Protein AF-A0A731GAI1-F1 (afdb_monomer)

Organism: Salmonella typhimurium (NCBI:txid90371)

Solvent-accessible surface area (backbone atoms only — not comparable to full-atom values): 11899 Å² total; per-residue (Å²): 74,94,90,40,82,81,42,85,79,80,73,92,56,89,84,70,82,87,80,54,82,60,38,76,43,68,44,73,36,66,86,71,49,79,41,79,23,33,33,32,34,73,48,78,44,56,59,38,67,60,31,33,53,69,58,43,51,30,63,101,81,49,80,29,70,60,62,75,52,81,67,77,72,53,59,54,56,55,60,53,51,53,51,48,63,73,40,63,89,50,73,46,30,36,38,38,40,42,38,34,17,48,18,41,29,74,46,70,48,77,46,58,23,79,87,68,53,73,47,74,48,60,29,89,36,78,56,33,40,48,54,81,69,49,36,74,52,30,75,66,56,75,63,72,40,89,36,27,68,44,47,74,49,76,60,92,94,43,80,44,83,41,72,24,42,18,40,33,58,37,27,84,35,45,82,80,57,66,68,58,52,48,51,52,52,48,52,33,28,51,50,33,50,61,75,44,41,86,48,41,45,62,67,67,65,76,109

Structure (mmCIF, N/CA/C/O backbone):
data_AF-A0A731GAI1-F1
#
_entry.id   AF-A0A731GAI1-F1
#
loop_
_atom_site.group_PDB
_atom_site.id
_atom_site.type_symbol
_atom_site.label_atom_id
_atom_site.label_alt_id
_atom_site.label_comp_id
_atom_site.label_asym_id
_atom_site.label_entity_id
_atom_site.label_seq_id
_atom_site.pdbx_PDB_ins_code
_atom_site.Cartn_x
_atom_site.Cartn_y
_atom_site.Cartn_z
_atom_site.occupancy
_atom_site.B_iso_or_equiv
_atom_site.auth_seq_id
_atom_site.auth_comp_id
_atom_site.auth_asym_id
_atom_site.auth_atom_id
_atom_site.pdbx_PDB_model_num
ATOM 1 N N . LYS A 1 1 ? -5.393 -9.601 22.275 1.00 88.56 1 LYS A N 1
ATOM 2 C CA . LYS A 1 1 ? -5.900 -9.663 23.666 1.00 88.56 1 LYS A CA 1
ATOM 3 C C . LYS A 1 1 ? -7.135 -8.801 23.939 1.00 88.56 1 LYS A C 1
ATOM 5 O O . LYS A 1 1 ? -8.081 -9.373 24.444 1.00 88.56 1 LYS A O 1
ATOM 10 N N . LYS A 1 2 ? -7.186 -7.486 23.628 1.00 95.62 2 LYS A N 1
ATOM 11 C CA . LYS A 1 2 ? 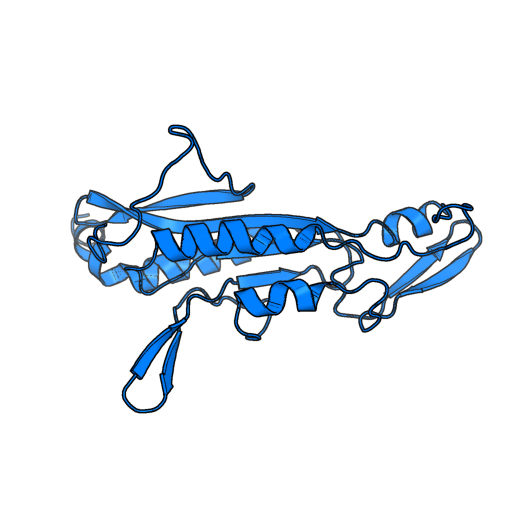-8.419 -6.679 23.854 1.00 95.62 2 LYS A CA 1
ATOM 12 C C . LYS A 1 2 ? -9.648 -7.220 23.081 1.00 95.62 2 LYS A C 1
ATOM 14 O O . LYS A 1 2 ? -10.755 -7.120 23.584 1.00 95.62 2 LYS A O 1
ATOM 19 N N . ILE A 1 3 ? -9.434 -7.795 21.891 1.00 97.00 3 ILE A N 1
ATOM 20 C CA . ILE A 1 3 ? -10.493 -8.387 21.047 1.00 97.00 3 ILE A CA 1
ATOM 21 C C . ILE A 1 3 ? -10.990 -9.730 21.592 1.00 97.00 3 ILE A C 1
ATOM 23 O O . ILE A 1 3 ? -12.187 -9.947 21.714 1.00 97.00 3 ILE A O 1
ATOM 27 N N . ASP A 1 4 ? -10.056 -10.628 21.895 1.00 97.81 4 ASP A N 1
ATOM 28 C CA . ASP A 1 4 ? -10.311 -11.991 22.356 1.00 97.81 4 ASP A CA 1
ATOM 29 C C . ASP A 1 4 ? -9.078 -12.470 23.159 1.00 97.81 4 ASP A C 1
ATOM 31 O O . ASP A 1 4 ? -7.940 -12.123 22.778 1.00 97.81 4 ASP A O 1
ATOM 35 N N . PRO A 1 5 ? -9.268 -13.187 24.289 1.00 97.44 5 PRO A N 1
ATOM 36 C CA . PRO A 1 5 ? -8.178 -13.645 25.152 1.00 97.44 5 PRO A CA 1
ATOM 37 C C . PRO A 1 5 ? -7.230 -14.655 24.490 1.00 97.44 5 PRO A C 1
ATOM 39 O O . PRO A 1 5 ? -6.047 -14.663 24.840 1.00 97.44 5 PRO A O 1
ATOM 42 N N . ASP A 1 6 ? -7.698 -15.437 23.517 1.00 97.94 6 ASP A N 1
ATOM 43 C CA . ASP A 1 6 ? -6.905 -16.471 22.844 1.00 97.94 6 ASP A CA 1
ATOM 44 C C . ASP A 1 6 ? -6.003 -15.881 21.739 1.00 97.94 6 ASP A C 1
ATOM 46 O O . ASP A 1 6 ? -5.047 -16.516 21.282 1.00 97.94 6 ASP A O 1
ATOM 50 N N . LEU A 1 7 ? -6.245 -14.628 21.326 1.00 97.50 7 LEU A N 1
ATOM 51 C CA . LEU A 1 7 ? -5.488 -13.948 20.271 1.00 97.50 7 LEU A CA 1
ATOM 52 C C . LEU A 1 7 ? -4.251 -13.193 20.788 1.00 97.50 7 LEU A C 1
ATOM 54 O O . LEU A 1 7 ? -4.304 -12.406 21.744 1.00 97.50 7 LEU A O 1
ATOM 58 N N . GLY A 1 8 ? -3.138 -13.329 20.054 1.00 96.44 8 GLY A N 1
ATOM 59 C CA . GLY A 1 8 ? -1.856 -12.684 20.374 1.00 96.44 8 GLY A CA 1
ATOM 60 C C . GLY A 1 8 ? -1.108 -13.365 21.526 1.00 96.44 8 GLY A C 1
ATOM 61 O O . GLY A 1 8 ? -0.479 -12.691 22.343 1.00 96.44 8 GLY A O 1
ATOM 62 N N . GLY A 1 9 ? -1.229 -14.692 21.636 1.00 97.19 9 GLY A N 1
ATOM 63 C CA . GLY A 1 9 ? -0.593 -15.497 22.685 1.00 97.19 9 GLY A CA 1
ATOM 64 C C . GLY A 1 9 ? 0.879 -15.854 22.436 1.00 97.19 9 GLY A C 1
ATOM 65 O O . GLY A 1 9 ? 1.559 -16.282 23.364 1.00 97.19 9 GLY A O 1
ATOM 66 N N . THR A 1 10 ? 1.391 -15.677 21.216 1.00 97.81 10 THR A N 1
ATOM 67 C CA . THR A 1 10 ? 2.739 -16.120 20.822 1.00 97.81 10 THR A CA 1
ATOM 68 C C . THR A 1 10 ? 3.704 -14.957 20.616 1.00 97.81 10 THR A C 1
ATOM 70 O O . THR A 1 10 ? 3.417 -14.050 19.838 1.00 97.81 10 THR A O 1
ATOM 73 N N . LEU A 1 11 ? 4.883 -15.031 21.240 1.00 97.94 11 LEU A N 1
ATOM 74 C CA . LEU A 1 11 ? 6.006 -14.118 21.021 1.00 97.94 11 LEU A CA 1
ATOM 75 C C . LEU A 1 11 ? 7.325 -14.858 21.299 1.00 97.94 11 LEU A C 1
ATOM 77 O O . LEU A 1 11 ? 7.714 -15.028 22.450 1.00 97.94 11 LEU A O 1
ATOM 81 N N . PHE A 1 12 ? 8.000 -15.332 20.250 1.00 98.19 12 PHE A N 1
ATOM 82 C CA . PHE A 1 12 ? 9.236 -16.120 20.388 1.00 98.19 12 PHE A CA 1
ATOM 83 C C . PHE A 1 12 ? 10.485 -15.249 20.564 1.00 98.19 12 PHE A C 1
ATOM 85 O O . PHE A 1 12 ? 11.416 -15.626 21.269 1.00 98.19 12 PHE A O 1
ATOM 92 N N . VAL A 1 13 ? 10.500 -14.076 19.926 1.00 97.88 13 VAL A N 1
ATOM 93 C CA . VAL A 1 13 ? 11.570 -13.081 20.043 1.00 97.88 13 VAL A CA 1
ATOM 94 C C . VAL A 1 13 ? 10.986 -11.866 20.748 1.00 97.88 13 VAL A C 1
ATOM 96 O O . VAL A 1 13 ? 10.174 -11.152 20.174 1.00 97.88 13 VAL A O 1
ATOM 99 N N . SER A 1 14 ? 11.398 -11.623 21.990 1.00 96.31 14 SER A N 1
ATOM 100 C CA . SER A 1 14 ? 10.787 -10.608 22.862 1.00 96.31 14 SER A CA 1
ATOM 101 C C . SER A 1 14 ? 10.847 -9.180 22.314 1.00 96.31 14 SER A C 1
ATOM 103 O O . SER A 1 14 ? 9.970 -8.380 22.615 1.00 96.31 14 SER A O 1
ATOM 105 N N . ASN A 1 15 ? 11.854 -8.865 21.495 1.00 96.81 15 ASN A N 1
ATOM 106 C CA . ASN A 1 15 ? 12.052 -7.541 20.901 1.00 96.81 15 ASN A CA 1
ATOM 107 C C . ASN A 1 15 ? 11.710 -7.495 19.396 1.00 96.81 15 ASN A C 1
ATOM 109 O O . ASN A 1 15 ? 12.248 -6.670 18.652 1.00 96.81 15 ASN A O 1
ATOM 113 N N . SER A 1 16 ? 10.883 -8.425 18.903 1.00 97.19 16 SER A N 1
ATOM 114 C CA . SER A 1 16 ? 10.433 -8.399 17.508 1.00 97.19 16 SER A CA 1
ATOM 115 C C . SER A 1 16 ? 9.564 -7.173 17.231 1.00 97.19 16 SER A C 1
ATOM 117 O O . SER A 1 16 ? 8.747 -6.788 18.062 1.00 97.19 16 SER A O 1
ATOM 119 N N . SER A 1 17 ? 9.708 -6.585 16.045 1.00 97.25 17 SER A N 1
ATOM 120 C CA . SER A 1 17 ? 8.926 -5.425 15.607 1.00 97.25 17 SER A CA 1
ATOM 121 C C . SER A 1 17 ? 8.713 -5.440 14.094 1.00 97.25 17 SER A C 1
ATOM 123 O O . SER A 1 17 ? 9.443 -6.104 13.351 1.00 97.25 17 SER A O 1
ATOM 125 N N . ILE A 1 18 ? 7.725 -4.673 13.635 1.00 97.25 18 ILE A N 1
ATOM 126 C CA . ILE A 1 18 ? 7.584 -4.280 12.232 1.00 97.25 18 ILE A CA 1
ATOM 127 C C . ILE A 1 18 ? 8.044 -2.834 12.056 1.00 97.25 18 ILE A C 1
ATOM 129 O O . ILE A 1 18 ? 7.978 -2.036 12.988 1.00 97.25 18 ILE A O 1
ATOM 133 N N . LYS A 1 19 ? 8.536 -2.505 10.862 1.00 96.25 19 LYS A N 1
ATOM 134 C CA . LYS A 1 19 ? 9.012 -1.162 10.515 1.00 96.25 19 LYS A CA 1
ATOM 135 C C . LYS A 1 19 ? 8.541 -0.820 9.098 1.00 96.25 19 LYS A C 1
ATOM 137 O O . LYS A 1 19 ? 9.283 -1.105 8.156 1.00 96.25 19 LYS A O 1
ATOM 142 N N . PRO A 1 20 ? 7.303 -0.317 8.927 1.00 96.31 20 PRO A N 1
ATOM 143 C CA . PRO A 1 20 ? 6.867 0.260 7.657 1.00 96.31 20 PRO A CA 1
ATOM 144 C C . PRO A 1 20 ? 7.805 1.413 7.288 1.00 96.31 20 PRO A C 1
ATOM 146 O O . PRO A 1 20 ? 8.098 2.252 8.138 1.00 96.31 20 PRO A O 1
ATOM 149 N N . ASP A 1 21 ? 8.317 1.449 6.059 1.00 95.62 21 ASP A N 1
ATOM 150 C CA . ASP A 1 21 ? 9.308 2.455 5.653 1.00 95.62 21 ASP A CA 1
ATOM 151 C C . ASP A 1 21 ? 8.736 3.878 5.580 1.00 95.62 21 ASP A C 1
ATOM 153 O O . ASP A 1 21 ? 9.468 4.827 5.850 1.00 95.62 21 ASP A O 1
ATOM 157 N N . GLY A 1 22 ? 7.435 4.030 5.319 1.00 96.31 22 GLY A N 1
ATOM 158 C CA . GLY A 1 22 ? 6.729 5.310 5.426 1.00 96.31 22 GLY A CA 1
ATOM 159 C C . GLY A 1 22 ? 6.259 5.650 6.846 1.00 96.31 22 GLY A C 1
ATOM 160 O O . GLY A 1 22 ? 5.682 6.713 7.062 1.00 96.31 22 GLY A O 1
ATOM 161 N N . GLY A 1 23 ? 6.515 4.776 7.825 1.00 97.88 23 GLY A N 1
ATOM 162 C CA . GLY A 1 23 ? 6.147 4.984 9.222 1.00 97.88 23 GLY A CA 1
ATOM 163 C C . GLY A 1 23 ? 4.650 4.836 9.514 1.00 97.88 23 GLY A C 1
ATOM 164 O O . GLY A 1 23 ? 3.881 4.277 8.729 1.00 97.88 23 GLY A O 1
ATOM 165 N N . ILE A 1 24 ? 4.267 5.301 10.704 1.00 98.75 24 ILE A N 1
ATOM 166 C CA . ILE A 1 24 ? 2.905 5.255 11.244 1.00 98.75 24 ILE A CA 1
ATOM 167 C C . ILE A 1 24 ? 2.582 6.647 11.792 1.00 98.75 24 ILE A C 1
ATOM 169 O O . ILE A 1 24 ? 3.413 7.246 12.477 1.00 98.75 24 ILE A O 1
ATOM 173 N N . VAL A 1 25 ? 1.388 7.153 11.490 1.00 98.75 25 VAL A N 1
ATOM 174 C CA . VAL A 1 25 ? 0.848 8.396 12.051 1.00 98.75 25 VAL A CA 1
ATOM 175 C C . VAL A 1 25 ? -0.372 8.057 12.891 1.00 98.75 25 VAL A C 1
ATOM 177 O O . VAL A 1 25 ? -1.232 7.278 12.470 1.00 98.75 25 VAL A O 1
ATOM 180 N N . GLU A 1 26 ? -0.460 8.667 14.067 1.00 98.81 26 GLU A N 1
ATOM 181 C CA . GLU A 1 26 ? -1.524 8.440 15.039 1.00 98.81 26 GLU A CA 1
ATOM 182 C C . GLU A 1 26 ? -2.116 9.772 15.511 1.00 98.81 26 GLU A C 1
ATOM 184 O O . GLU A 1 26 ? -1.454 10.812 15.494 1.00 98.81 26 GLU A O 1
ATOM 189 N N . VAL A 1 27 ? -3.368 9.729 15.956 1.00 98.62 27 VAL A N 1
ATOM 190 C CA . VAL A 1 27 ? -4.053 10.821 16.655 1.00 98.62 27 VAL A CA 1
ATOM 191 C C . VAL A 1 27 ? -4.440 10.341 18.048 1.00 98.62 27 VAL A C 1
ATOM 193 O O . VAL A 1 27 ? -4.791 9.175 18.217 1.00 98.62 27 VAL A O 1
ATOM 196 N N . LYS A 1 28 ? -4.376 11.218 19.052 1.00 98.50 28 LYS A N 1
ATOM 197 C CA . LYS A 1 28 ? -4.888 10.893 20.385 1.00 98.50 28 LYS A CA 1
ATOM 198 C C . LYS A 1 28 ? -6.389 11.171 20.435 1.00 98.50 28 LYS A C 1
ATOM 200 O O . LYS A 1 28 ? -6.811 12.275 20.090 1.00 98.50 28 LYS A O 1
ATOM 205 N N . ASP A 1 29 ? -7.177 10.186 20.839 1.00 98.25 29 ASP A N 1
ATOM 206 C CA . ASP A 1 29 ? -8.623 10.340 20.977 1.00 98.25 29 ASP A CA 1
ATOM 207 C C . ASP A 1 29 ? -9.028 11.000 22.305 1.00 98.25 29 ASP A C 1
ATOM 209 O O . ASP A 1 29 ? -8.187 11.290 23.166 1.00 98.25 29 ASP A O 1
ATOM 213 N N . ASP A 1 30 ? -10.325 11.272 22.454 1.00 97.88 30 ASP A N 1
ATOM 214 C CA . ASP A 1 30 ? -10.913 11.912 23.636 1.00 97.88 30 ASP A CA 1
ATOM 215 C C . ASP A 1 30 ? -10.713 11.073 24.914 1.00 97.88 30 ASP A C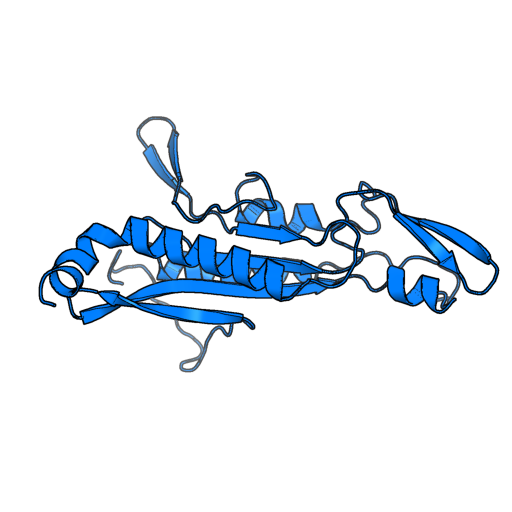 1
ATOM 217 O O . ASP A 1 30 ? -10.743 11.601 26.027 1.00 97.88 30 ASP A O 1
ATOM 221 N N . TYR A 1 31 ? -10.445 9.772 24.761 1.00 97.19 31 TYR A N 1
ATOM 222 C CA . TYR A 1 31 ? -10.174 8.826 25.843 1.00 97.19 31 TYR A CA 1
ATOM 223 C C . TYR A 1 31 ? -8.681 8.708 26.176 1.00 97.19 31 TYR A C 1
ATOM 225 O O . TYR A 1 31 ? -8.307 8.016 27.123 1.00 97.19 31 TYR A O 1
ATOM 233 N N . GLY A 1 32 ? -7.817 9.415 25.443 1.00 97.25 32 GLY A N 1
ATOM 234 C CA . GLY A 1 32 ? -6.374 9.400 25.640 1.00 97.25 32 GLY A CA 1
ATOM 235 C C . GLY A 1 32 ? -5.651 8.235 24.964 1.00 97.25 32 GLY A C 1
ATOM 236 O O . GLY A 1 32 ? -4.445 8.095 25.178 1.00 97.25 32 GLY A O 1
ATOM 237 N N . GLU A 1 33 ? -6.337 7.435 24.147 1.00 97.94 33 GLU A N 1
ATOM 238 C CA . GLU A 1 33 ? -5.739 6.333 23.394 1.00 97.94 33 GLU A CA 1
ATOM 239 C C . GLU A 1 33 ? -5.192 6.845 22.050 1.00 97.94 33 GLU A C 1
ATOM 241 O O . GLU A 1 33 ? -5.754 7.739 21.414 1.00 97.94 33 GLU A O 1
ATOM 246 N N . TRP A 1 34 ? -4.070 6.278 21.602 1.00 98.62 34 TRP A N 1
ATOM 247 C CA . TRP A 1 34 ? -3.501 6.581 20.288 1.00 98.62 34 TRP A CA 1
ATOM 248 C C . TRP A 1 34 ? -4.173 5.724 19.217 1.00 98.62 34 TRP A C 1
ATOM 250 O O . TRP A 1 34 ? -4.233 4.499 19.330 1.00 98.62 34 TRP A O 1
ATOM 260 N N . ARG A 1 35 ? -4.691 6.377 18.177 1.00 98.69 35 ARG A N 1
ATOM 261 C CA . ARG A 1 35 ? -5.458 5.767 17.088 1.00 98.69 35 ARG A CA 1
ATOM 262 C C . ARG A 1 35 ? -4.727 5.991 15.776 1.00 98.69 35 ARG A C 1
ATOM 264 O O . ARG A 1 35 ? -4.428 7.128 15.414 1.00 98.69 35 ARG A O 1
ATOM 271 N N . VAL A 1 36 ? -4.446 4.916 15.048 1.00 98.81 36 VAL A N 1
ATOM 272 C CA . VAL A 1 36 ? -3.723 4.987 13.771 1.00 98.81 36 VAL A CA 1
ATOM 273 C C . VAL A 1 36 ? -4.569 5.711 12.729 1.00 98.81 36 VAL A C 1
ATOM 275 O O . VAL A 1 36 ? -5.715 5.338 12.479 1.00 98.81 36 VAL A O 1
ATOM 278 N N . VAL A 1 37 ? -3.986 6.722 12.086 1.00 98.88 37 VAL A N 1
ATOM 279 C CA . VAL A 1 37 ? -4.615 7.463 10.982 1.00 98.88 37 VAL A CA 1
ATOM 280 C C . VAL A 1 37 ? -3.945 7.214 9.637 1.00 98.88 37 VAL A C 1
ATOM 282 O O . VAL A 1 37 ? -4.595 7.422 8.617 1.00 98.88 37 VAL A O 1
ATOM 285 N N . LEU A 1 38 ? -2.699 6.731 9.621 1.00 98.94 38 LEU A N 1
ATOM 286 C 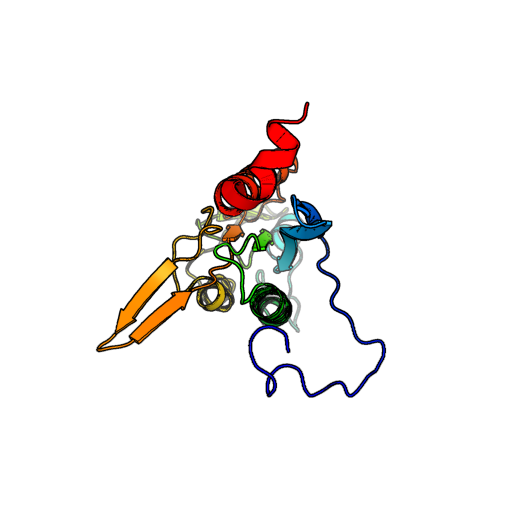CA . LEU A 1 38 ? -1.979 6.367 8.401 1.00 98.94 38 LEU A CA 1
ATOM 287 C C . LEU A 1 38 ? -0.868 5.358 8.697 1.00 98.94 38 LEU A C 1
ATOM 289 O O . LEU A 1 38 ? -0.106 5.529 9.648 1.00 98.94 38 LEU A O 1
ATOM 293 N N . VAL A 1 39 ? -0.724 4.365 7.824 1.00 98.88 39 VAL A N 1
ATOM 294 C CA . VAL A 1 39 ? 0.500 3.571 7.672 1.00 98.88 39 VAL A CA 1
ATOM 295 C C . VAL A 1 39 ? 0.903 3.611 6.209 1.00 98.88 39 VAL A C 1
ATOM 297 O O . VAL A 1 39 ? 0.084 3.298 5.346 1.00 98.88 39 VAL A O 1
ATOM 300 N N . ALA A 1 40 ? 2.150 3.979 5.927 1.00 98.69 40 ALA A N 1
ATOM 301 C CA . ALA A 1 40 ? 2.649 4.089 4.562 1.00 98.69 40 ALA A CA 1
ATOM 302 C C . ALA A 1 40 ? 3.825 3.141 4.308 1.00 98.69 40 ALA A C 1
ATOM 304 O O . ALA A 1 40 ? 4.702 2.945 5.153 1.00 98.69 40 ALA A O 1
ATOM 305 N N . GLU A 1 41 ? 3.849 2.555 3.115 1.00 98.25 41 GLU A N 1
ATOM 306 C CA . GLU A 1 41 ? 4.918 1.677 2.661 1.00 98.25 41 GLU A CA 1
ATOM 307 C C . GLU A 1 41 ? 5.190 1.910 1.169 1.00 98.25 41 GLU A C 1
ATOM 309 O O . GLU A 1 41 ? 4.251 1.976 0.377 1.00 98.25 41 GLU A O 1
ATOM 314 N N . ALA A 1 42 ? 6.457 2.009 0.764 1.00 97.44 42 ALA A N 1
ATOM 315 C CA . ALA A 1 42 ? 6.856 2.099 -0.637 1.00 97.44 42 ALA A CA 1
ATOM 316 C C . ALA A 1 42 ? 7.679 0.868 -1.038 1.00 97.44 42 ALA A C 1
ATOM 318 O O . ALA A 1 42 ? 8.542 0.374 -0.301 1.00 97.44 42 ALA A O 1
ATOM 319 N N . LYS A 1 43 ? 7.405 0.320 -2.224 1.00 96.50 43 LYS A N 1
ATOM 320 C CA . LYS A 1 43 ? 8.075 -0.879 -2.736 1.00 96.50 43 LYS A CA 1
ATOM 321 C C . LYS A 1 43 ? 8.456 -0.710 -4.197 1.00 96.50 43 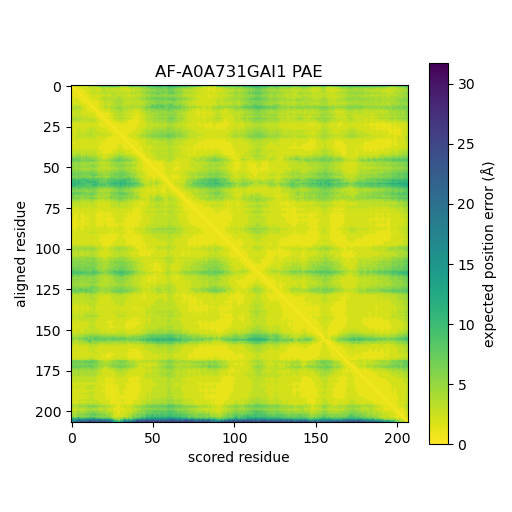LYS A C 1
ATOM 323 O O . LYS A 1 43 ? 7.634 -0.398 -5.049 1.00 96.50 43 LYS A O 1
ATOM 328 N N . HIS A 1 44 ? 9.721 -1.012 -4.464 1.00 95.06 44 HIS A N 1
ATOM 329 C CA . HIS A 1 44 ? 10.351 -0.854 -5.766 1.00 95.06 44 HIS A CA 1
ATOM 330 C C . HIS A 1 44 ? 10.706 -2.239 -6.316 1.00 95.06 44 HIS A C 1
ATOM 332 O O . HIS A 1 44 ? 11.408 -3.006 -5.646 1.00 95.06 44 HIS A O 1
ATOM 338 N N . GLN A 1 45 ? 10.234 -2.585 -7.517 1.00 94.19 45 GLN A N 1
ATOM 339 C CA . GLN A 1 45 ? 10.598 -3.845 -8.172 1.00 94.19 45 GLN A CA 1
ATOM 340 C C . GLN A 1 45 ? 10.619 -3.726 -9.702 1.00 94.19 45 GLN A C 1
ATOM 342 O O . GLN A 1 45 ? 9.734 -3.149 -10.329 1.00 94.19 45 GLN A O 1
ATOM 347 N N . GLY A 1 46 ? 11.631 -4.352 -10.306 1.00 92.88 46 GLY A N 1
ATOM 348 C CA . GLY A 1 46 ? 11.884 -4.295 -11.743 1.00 92.88 46 GLY A CA 1
ATOM 349 C C . GLY A 1 46 ? 12.724 -3.075 -12.113 1.00 92.88 46 GLY A C 1
ATOM 350 O O . GLY A 1 46 ? 12.358 -1.941 -11.820 1.00 92.88 46 GLY A O 1
ATOM 351 N N . LYS A 1 47 ? 13.864 -3.322 -12.762 1.00 93.75 47 LYS A N 1
ATOM 352 C CA . LYS A 1 47 ? 14.812 -2.287 -13.212 1.00 93.75 47 LYS A CA 1
ATOM 353 C C . LYS A 1 47 ? 14.891 -2.215 -14.737 1.00 93.75 47 LYS A C 1
ATOM 355 O O . LYS A 1 47 ? 15.806 -1.597 -15.271 1.00 93.75 47 LYS A O 1
ATOM 360 N N . ASP A 1 48 ? 13.959 -2.859 -15.435 1.00 95.31 48 ASP A N 1
ATOM 361 C CA . ASP A 1 48 ? 14.023 -3.075 -16.880 1.00 95.31 48 ASP A CA 1
ATOM 362 C C . ASP A 1 48 ? 14.047 -1.744 -17.637 1.00 95.31 48 ASP A C 1
ATOM 364 O O . ASP A 1 48 ? 14.879 -1.555 -18.517 1.00 95.31 48 ASP A O 1
ATOM 368 N N . ILE A 1 49 ? 13.252 -0.762 -17.199 1.00 95.06 49 ILE A N 1
ATOM 369 C CA . ILE A 1 49 ? 13.253 0.592 -17.776 1.00 95.06 49 ILE A CA 1
ATOM 370 C C . ILE A 1 49 ? 14.642 1.240 -17.711 1.00 95.06 49 ILE A C 1
ATOM 372 O O . ILE A 1 49 ? 15.114 1.802 -18.700 1.00 95.06 49 ILE A O 1
ATOM 376 N N . ILE A 1 50 ? 15.314 1.139 -16.563 1.00 94.88 50 ILE A N 1
ATOM 377 C CA . ILE A 1 50 ? 16.651 1.707 -16.350 1.00 94.88 50 ILE A CA 1
ATOM 378 C C . ILE A 1 50 ? 17.687 0.944 -17.187 1.00 94.88 50 ILE A C 1
ATOM 380 O O . ILE A 1 50 ? 18.517 1.560 -17.852 1.00 94.88 50 ILE A O 1
ATOM 384 N N . ASN A 1 51 ? 17.620 -0.388 -17.199 1.00 96.25 51 ASN A N 1
ATOM 385 C CA . ASN A 1 51 ? 18.545 -1.229 -17.959 1.00 96.25 51 ASN A CA 1
ATOM 386 C C . ASN A 1 51 ? 18.455 -0.949 -19.463 1.00 96.25 51 ASN A C 1
ATOM 388 O O . ASN A 1 51 ? 19.483 -0.743 -20.106 1.00 96.25 51 ASN A O 1
ATOM 392 N N . ILE A 1 52 ? 17.239 -0.858 -20.008 1.00 96.25 52 ILE A N 1
ATOM 393 C CA . ILE A 1 52 ? 17.005 -0.561 -21.425 1.00 96.25 52 ILE A CA 1
ATOM 394 C C . ILE A 1 52 ? 17.537 0.834 -21.774 1.00 96.25 52 ILE A C 1
ATOM 396 O O . ILE A 1 52 ? 18.283 0.968 -22.744 1.00 96.25 52 ILE A O 1
ATOM 400 N N . ARG A 1 53 ? 17.236 1.862 -20.965 1.00 95.38 53 ARG A N 1
ATOM 401 C CA . ARG A 1 53 ? 17.761 3.227 -21.178 1.00 95.38 53 ARG A CA 1
ATOM 402 C C . ARG A 1 53 ? 19.288 3.282 -21.164 1.00 95.38 53 ARG A C 1
ATOM 404 O O . ARG A 1 53 ? 19.873 4.046 -21.922 1.00 95.38 53 ARG A O 1
ATOM 411 N N . ASN A 1 54 ? 19.928 2.440 -20.357 1.00 96.69 54 ASN A N 1
ATOM 412 C CA . ASN A 1 54 ? 21.385 2.335 -20.284 1.00 96.69 54 ASN A CA 1
ATOM 413 C C . ASN A 1 54 ? 21.987 1.400 -21.347 1.00 96.69 54 ASN A C 1
ATOM 415 O O . ASN A 1 54 ? 23.202 1.219 -21.383 1.00 96.69 54 ASN A O 1
ATOM 419 N N . GLY A 1 55 ? 21.166 0.770 -22.193 1.00 96.12 55 GLY A N 1
ATOM 420 C CA . GLY A 1 55 ? 21.626 -0.215 -23.169 1.00 96.12 55 GLY A CA 1
ATOM 421 C C . GLY A 1 55 ? 22.176 -1.501 -22.539 1.00 96.12 55 GLY A C 1
ATOM 422 O O . GLY A 1 55 ? 22.860 -2.271 -23.214 1.00 96.12 55 GLY A O 1
ATOM 423 N N . LEU A 1 56 ? 21.875 -1.772 -21.271 1.00 96.88 56 LEU A N 1
ATOM 424 C CA . LEU A 1 56 ? 22.364 -2.940 -20.550 1.00 96.88 56 LEU A CA 1
ATOM 425 C C . LEU A 1 56 ? 21.495 -4.161 -20.864 1.00 96.88 56 LEU A C 1
ATOM 427 O O . LEU A 1 56 ? 20.285 -4.142 -20.645 1.00 96.88 56 LEU A O 1
ATOM 431 N N . LEU A 1 57 ? 22.120 -5.227 -21.361 1.00 96.12 57 LEU A N 1
ATOM 432 C CA . LEU A 1 57 ? 21.488 -6.540 -21.456 1.00 96.12 57 LEU A CA 1
ATOM 433 C C . LEU A 1 57 ? 21.630 -7.292 -20.129 1.00 96.12 57 LEU A C 1
ATOM 435 O O . LEU A 1 57 ? 22.612 -7.143 -19.401 1.00 96.12 57 LEU A O 1
ATOM 439 N N . VAL A 1 58 ? 20.636 -8.112 -19.824 1.00 94.62 58 VAL A N 1
ATOM 440 C CA . VAL A 1 58 ? 20.500 -8.865 -18.581 1.00 94.62 58 VAL A CA 1
ATOM 441 C C . VAL A 1 58 ? 20.391 -10.370 -18.852 1.00 94.62 58 VAL A C 1
ATOM 443 O O . VAL A 1 58 ? 20.549 -10.843 -19.978 1.00 94.62 58 VAL A O 1
ATOM 446 N N . GLY A 1 59 ? 20.156 -11.151 -17.796 1.00 91.94 59 GLY A N 1
ATOM 447 C CA . GLY A 1 59 ? 20.113 -12.611 -17.851 1.00 91.94 59 GLY A CA 1
ATOM 448 C C . GLY A 1 59 ? 21.489 -13.249 -17.652 1.00 91.94 59 GLY A C 1
ATOM 449 O O . GLY A 1 59 ? 22.521 -12.585 -17.691 1.00 91.94 59 GLY A O 1
ATOM 450 N N . LYS A 1 60 ? 21.519 -14.569 -17.425 1.00 93.06 60 LYS A N 1
ATOM 451 C CA . LYS A 1 60 ? 22.761 -15.310 -17.112 1.00 93.06 60 LYS A CA 1
ATOM 452 C C . LYS A 1 60 ? 23.840 -15.181 -18.192 1.00 93.06 60 LYS A C 1
ATOM 454 O O . LYS A 1 60 ? 25.018 -15.313 -17.882 1.00 93.06 60 LYS A O 1
ATOM 459 N N . ARG A 1 61 ? 23.427 -14.966 -19.443 1.00 94.00 61 ARG A N 1
ATOM 460 C CA . ARG A 1 61 ? 24.313 -14.811 -20.604 1.00 94.00 61 ARG A CA 1
ATOM 461 C C . ARG A 1 61 ? 24.466 -13.351 -21.049 1.00 94.00 61 ARG A C 1
ATOM 463 O O . ARG A 1 61 ? 25.198 -13.112 -21.999 1.00 94.00 61 ARG A O 1
ATOM 470 N N . GLY A 1 62 ? 23.798 -12.398 -20.387 1.00 94.00 62 GLY A N 1
ATOM 471 C CA . GLY A 1 62 ? 23.816 -10.985 -20.781 1.00 94.00 62 GLY A CA 1
ATOM 472 C C . GLY A 1 62 ? 23.227 -10.745 -22.173 1.00 94.00 62 GLY A C 1
ATOM 473 O O . GLY A 1 62 ? 23.763 -9.949 -22.933 1.00 94.00 62 GLY A O 1
ATOM 474 N N . ASP A 1 63 ? 22.170 -11.477 -22.527 1.00 95.00 63 ASP A N 1
ATOM 475 C CA . ASP A 1 63 ? 21.600 -11.553 -23.877 1.00 95.00 63 ASP A CA 1
ATOM 476 C C . ASP A 1 63 ? 20.121 -11.137 -23.950 1.00 95.00 63 ASP A C 1
ATOM 478 O O . ASP A 1 63 ? 19.506 -11.231 -25.009 1.00 95.00 63 ASP A O 1
ATOM 482 N N . GLN A 1 64 ? 19.532 -10.695 -22.836 1.00 95.06 64 GLN A N 1
ATOM 483 C CA . GLN A 1 64 ? 18.106 -10.373 -22.731 1.00 95.06 64 GLN A CA 1
ATOM 484 C C . GLN A 1 64 ? 17.892 -8.886 -22.463 1.00 95.06 64 GLN A C 1
ATOM 486 O O . GLN A 1 64 ? 18.655 -8.272 -21.728 1.00 95.06 64 GLN A O 1
ATOM 491 N N . ASP A 1 65 ? 16.823 -8.306 -23.004 1.00 93.69 65 ASP A N 1
ATOM 492 C CA . ASP A 1 65 ? 16.413 -6.943 -22.632 1.00 93.69 65 ASP A CA 1
ATOM 493 C C . ASP A 1 65 ? 15.690 -6.888 -21.287 1.00 93.69 65 ASP A C 1
ATOM 495 O O . ASP A 1 65 ? 15.755 -5.876 -20.594 1.00 93.69 65 ASP A O 1
ATOM 499 N N . LEU A 1 66 ? 14.993 -7.971 -20.932 1.00 94.88 66 LEU A N 1
ATOM 500 C CA . LEU A 1 66 ? 14.102 -8.037 -19.780 1.00 94.88 66 LEU A CA 1
ATOM 501 C C . LEU A 1 66 ? 14.588 -9.078 -18.782 1.00 94.88 66 LEU A C 1
ATOM 503 O O . LEU A 1 66 ? 14.993 -10.180 -19.156 1.00 94.88 66 LEU A O 1
ATOM 507 N N . MET A 1 67 ? 14.493 -8.746 -17.502 1.00 93.38 67 MET A N 1
ATOM 508 C CA . MET A 1 67 ? 14.667 -9.687 -16.411 1.00 93.38 67 MET A CA 1
ATOM 509 C C . MET A 1 67 ? 13.307 -10.269 -16.033 1.00 93.38 67 MET A C 1
ATOM 511 O O . MET A 1 67 ? 12.374 -9.534 -15.716 1.00 93.38 67 MET A O 1
ATOM 515 N N . ALA A 1 68 ? 13.198 -11.598 -15.993 1.00 93.00 68 ALA A N 1
ATOM 516 C CA . ALA A 1 68 ? 12.015 -12.238 -15.427 1.00 93.00 68 ALA A CA 1
ATOM 517 C C . ALA A 1 68 ? 11.815 -11.767 -13.976 1.00 93.00 68 ALA A C 1
ATOM 519 O O . ALA A 1 68 ? 12.705 -11.907 -13.133 1.00 93.00 68 ALA A O 1
ATOM 520 N N . ALA A 1 69 ? 10.648 -11.194 -13.686 1.00 94.06 69 ALA A N 1
ATOM 521 C CA . ALA A 1 69 ? 10.399 -10.550 -12.407 1.00 94.06 69 ALA A CA 1
ATOM 522 C C . ALA A 1 69 ? 10.412 -11.553 -11.240 1.00 94.06 69 ALA A C 1
ATOM 524 O O . ALA A 1 69 ? 9.799 -12.624 -11.296 1.00 94.06 69 ALA A O 1
ATOM 525 N N . GLY A 1 70 ? 11.082 -11.187 -10.148 1.00 94.12 70 GLY A N 1
ATOM 526 C CA . GLY A 1 70 ? 11.063 -11.958 -8.905 1.00 94.12 70 GLY A CA 1
ATOM 527 C C . GLY A 1 70 ? 9.725 -11.858 -8.163 1.00 94.12 70 GLY A C 1
ATOM 528 O O . GLY A 1 70 ? 8.755 -11.269 -8.647 1.00 94.12 70 GLY A O 1
ATOM 529 N N . ASN A 1 71 ? 9.681 -12.427 -6.958 1.00 94.94 71 ASN A N 1
ATOM 530 C CA . ASN A 1 71 ? 8.495 -12.459 -6.100 1.00 94.94 71 ASN A CA 1
ATOM 531 C C . ASN A 1 71 ? 8.695 -11.767 -4.738 1.00 94.94 71 ASN A C 1
ATOM 533 O O . ASN A 1 71 ? 7.891 -11.933 -3.828 1.00 94.94 71 ASN A O 1
ATOM 537 N N . ALA A 1 72 ? 9.754 -10.967 -4.584 1.00 95.19 72 ALA A N 1
ATOM 538 C CA . ALA A 1 72 ? 10.093 -10.336 -3.308 1.00 95.19 72 ALA A CA 1
ATOM 539 C C . ALA A 1 72 ? 8.997 -9.387 -2.784 1.00 95.19 72 ALA A C 1
ATOM 541 O O . ALA A 1 72 ? 8.920 -9.172 -1.571 1.00 95.19 72 ALA A O 1
ATOM 542 N N . ILE A 1 73 ? 8.164 -8.853 -3.686 1.00 97.12 73 ILE A N 1
ATOM 543 C CA . ILE A 1 73 ? 6.997 -8.019 -3.382 1.00 97.12 73 ILE A CA 1
ATOM 544 C C . ILE A 1 73 ? 5.927 -8.734 -2.538 1.00 97.12 73 ILE A C 1
ATOM 546 O O . ILE A 1 73 ? 5.200 -8.082 -1.797 1.00 97.12 73 ILE A O 1
ATOM 550 N N . GLU A 1 74 ? 5.873 -10.070 -2.550 1.00 96.81 74 GLU A N 1
ATOM 551 C CA . GLU A 1 74 ? 4.913 -10.849 -1.746 1.00 96.81 74 GLU A CA 1
ATOM 552 C C . GLU A 1 74 ? 5.089 -10.616 -0.234 1.00 96.81 74 GLU A C 1
ATOM 554 O O . GLU A 1 74 ? 4.146 -10.765 0.539 1.00 96.81 74 GLU A O 1
ATOM 559 N N . ARG A 1 75 ? 6.274 -10.167 0.207 1.00 96.38 75 ARG A N 1
ATOM 560 C CA . ARG A 1 75 ? 6.534 -9.835 1.617 1.00 96.38 75 ARG A CA 1
ATOM 561 C C . ARG A 1 75 ? 5.698 -8.663 2.136 1.00 96.38 75 ARG A C 1
ATOM 563 O O . ARG A 1 75 ? 5.547 -8.558 3.353 1.00 96.38 75 ARG A O 1
ATOM 570 N N . SER A 1 76 ? 5.149 -7.815 1.264 1.00 97.00 76 SER A N 1
ATOM 571 C CA . SER A 1 76 ? 4.288 -6.693 1.665 1.00 97.00 76 SER A CA 1
ATOM 572 C C . SER A 1 76 ? 3.045 -7.163 2.428 1.00 97.00 76 SER A C 1
ATOM 574 O O . SER A 1 76 ? 2.633 -6.517 3.389 1.00 97.00 76 SER A O 1
ATOM 576 N N . HIS A 1 77 ? 2.513 -8.349 2.099 1.00 98.38 77 HIS A N 1
ATOM 577 C CA . HIS A 1 77 ? 1.365 -8.942 2.805 1.00 98.38 77 HIS A CA 1
ATOM 578 C C . HIS A 1 77 ? 1.600 -9.118 4.302 1.00 98.38 77 HIS A C 1
ATOM 580 O O . HIS A 1 77 ? 0.660 -9.019 5.087 1.00 98.38 77 HIS A O 1
ATOM 586 N N . LYS A 1 78 ? 2.852 -9.345 4.720 1.00 98.31 78 LYS A N 1
ATOM 587 C CA . LYS A 1 78 ? 3.183 -9.538 6.132 1.00 98.31 78 LYS A CA 1
ATOM 588 C C . LYS A 1 78 ? 2.870 -8.280 6.939 1.00 98.31 78 LYS A C 1
ATOM 590 O O . LYS A 1 78 ? 2.161 -8.368 7.930 1.00 98.31 78 LYS A O 1
ATOM 595 N N . ASN A 1 79 ? 3.379 -7.117 6.529 1.00 98.12 79 ASN A N 1
ATOM 596 C CA . ASN A 1 79 ? 3.138 -5.868 7.263 1.00 98.12 79 ASN A CA 1
ATOM 597 C C . ASN A 1 79 ? 1.663 -5.446 7.201 1.00 98.12 79 ASN A C 1
ATOM 599 O O . ASN A 1 79 ? 1.127 -4.997 8.210 1.00 98.12 79 ASN A O 1
ATOM 603 N N . ILE A 1 80 ? 0.998 -5.664 6.061 1.00 98.75 80 ILE A N 1
ATOM 604 C CA . ILE A 1 80 ? -0.444 -5.423 5.910 1.00 98.75 80 ILE A CA 1
ATOM 605 C C . ILE A 1 80 ? -1.231 -6.251 6.934 1.00 98.75 80 ILE A C 1
ATOM 607 O O . ILE A 1 80 ? -2.052 -5.702 7.663 1.00 98.75 80 ILE A O 1
ATOM 611 N N . SER A 1 81 ? -0.937 -7.551 7.052 1.00 98.81 81 SER A N 1
ATOM 612 C CA . SER A 1 81 ? -1.601 -8.427 8.024 1.00 98.81 81 SER A CA 1
ATOM 613 C C . SER A 1 81 ? -1.323 -8.029 9.475 1.00 98.81 81 SER A C 1
ATOM 615 O O . SER A 1 81 ? -2.218 -8.128 10.308 1.00 98.81 81 SER A O 1
ATOM 617 N N . GLU A 1 82 ? -0.105 -7.589 9.794 1.00 98.75 82 GLU A N 1
ATOM 618 C CA . GLU A 1 82 ? 0.259 -7.159 11.151 1.00 98.75 82 GLU A CA 1
ATOM 619 C C . GLU A 1 82 ? -0.532 -5.912 11.573 1.00 98.75 82 GLU A C 1
ATOM 621 O O . GLU A 1 82 ? -1.097 -5.880 12.666 1.00 98.75 82 GLU A O 1
ATOM 626 N N . ILE A 1 83 ? -0.649 -4.912 10.689 1.00 98.81 83 ILE A N 1
ATOM 627 C CA . ILE A 1 83 ? -1.459 -3.715 10.964 1.00 98.81 83 ILE A CA 1
ATOM 628 C C . ILE A 1 83 ? -2.951 -4.053 10.981 1.00 98.81 83 ILE A C 1
ATOM 630 O O . ILE A 1 83 ? -3.673 -3.526 11.822 1.00 98.81 83 ILE A O 1
ATOM 634 N N . ALA A 1 84 ? -3.422 -4.957 10.117 1.00 98.75 84 ALA A N 1
ATOM 635 C CA . ALA A 1 84 ? -4.822 -5.382 10.121 1.00 98.75 84 ALA A CA 1
ATOM 636 C C . ALA A 1 84 ? -5.198 -6.019 11.469 1.00 98.75 84 ALA A C 1
ATOM 638 O O . ALA A 1 84 ? -6.205 -5.648 12.071 1.00 98.75 84 ALA A O 1
ATOM 639 N N . ASN A 1 85 ? -4.327 -6.886 11.997 1.00 98.69 85 ASN A N 1
ATOM 640 C CA . ASN A 1 85 ? -4.482 -7.482 13.322 1.00 98.69 85 ASN A CA 1
ATOM 641 C C . ASN A 1 85 ? -4.432 -6.434 14.443 1.00 98.69 85 ASN A C 1
ATOM 643 O O . ASN A 1 85 ? -5.215 -6.512 15.391 1.00 98.69 85 ASN A O 1
ATOM 647 N N . PHE A 1 86 ? -3.517 -5.463 14.354 1.00 98.69 86 PHE A N 1
ATOM 648 C CA . PHE A 1 86 ? -3.407 -4.381 15.335 1.00 98.69 86 PHE A CA 1
ATOM 649 C C . PHE A 1 86 ? -4.671 -3.510 15.371 1.00 98.69 86 PHE A C 1
ATOM 651 O O . PHE A 1 86 ? -5.162 -3.175 16.445 1.00 98.69 86 PHE A O 1
ATOM 658 N N . MET A 1 87 ? -5.234 -3.213 14.200 1.00 98.69 87 MET A N 1
ATOM 659 C CA . MET A 1 87 ? -6.416 -2.371 14.012 1.00 98.69 87 MET A CA 1
ATOM 660 C C . MET A 1 87 ? -7.719 -3.177 13.915 1.00 98.69 87 MET A C 1
ATOM 662 O O . MET A 1 87 ? -8.694 -2.708 13.337 1.00 98.69 87 MET A O 1
ATOM 666 N N . LEU A 1 88 ? -7.774 -4.396 14.460 1.00 98.62 88 LEU A N 1
ATOM 667 C CA . LEU A 1 88 ? -8.936 -5.278 14.290 1.00 98.62 88 LEU A CA 1
ATOM 668 C C . LEU A 1 88 ? -10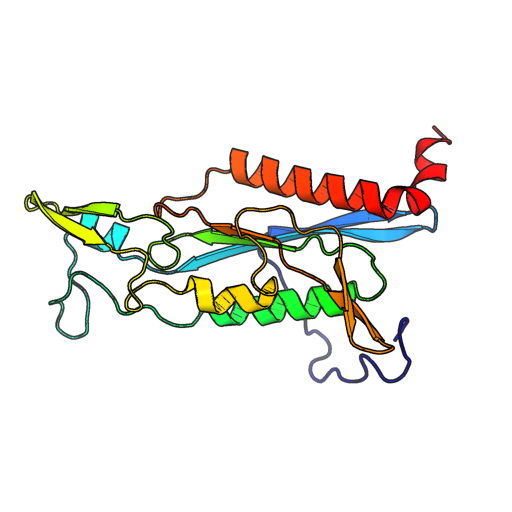.225 -4.730 14.940 1.00 98.62 88 LEU A C 1
ATOM 670 O O . LEU A 1 88 ? -11.321 -5.080 14.512 1.00 98.62 88 LEU A O 1
ATOM 674 N N . SER A 1 89 ? -10.111 -3.864 15.956 1.00 97.88 89 SER A N 1
ATOM 675 C CA . SER A 1 89 ? -11.244 -3.132 16.557 1.00 97.88 89 SER A CA 1
ATOM 676 C C . SER A 1 89 ? -11.682 -1.902 15.764 1.00 97.88 89 SER A C 1
ATOM 678 O O . SER A 1 89 ? -12.711 -1.311 16.085 1.00 97.88 89 SER A O 1
ATOM 680 N N . GLU A 1 90 ? -10.898 -1.476 14.779 1.00 98.50 90 GLU A N 1
ATOM 681 C CA . GLU A 1 90 ? -11.131 -0.239 14.045 1.00 98.50 90 GLU A CA 1
ATOM 682 C C . GLU A 1 90 ? -12.091 -0.454 12.871 1.00 98.50 90 GLU A C 1
ATOM 684 O O . GLU A 1 90 ? -12.122 -1.506 12.233 1.00 98.50 90 GLU A O 1
ATOM 689 N N . SER A 1 91 ? -12.875 0.577 12.550 1.00 98.44 91 SER A N 1
ATOM 690 C CA . SER A 1 91 ? -13.767 0.583 11.376 1.00 98.44 91 SER A CA 1
ATOM 691 C C . SER A 1 91 ? -13.115 1.196 10.128 1.00 98.44 91 SER A C 1
ATOM 693 O O . SER A 1 91 ? -13.777 1.396 9.109 1.00 98.44 91 SER A O 1
ATOM 695 N N . HIS A 1 92 ? -11.816 1.484 10.198 1.00 98.81 92 HIS A N 1
ATOM 696 C CA . HIS A 1 92 ? -10.979 1.929 9.091 1.00 98.81 92 HIS A CA 1
ATOM 697 C C . HIS A 1 92 ? -9.660 1.152 9.055 1.00 98.81 92 HIS A C 1
ATOM 699 O O . HIS A 1 92 ? -9.224 0.579 10.054 1.00 98.81 92 HIS A O 1
ATOM 705 N N . PHE A 1 93 ? -9.023 1.132 7.890 1.00 98.94 93 PHE A N 1
ATOM 706 C CA . PHE A 1 93 ? -7.733 0.503 7.649 1.00 98.94 93 PHE A CA 1
ATOM 707 C C . PHE A 1 93 ? -6.884 1.379 6.710 1.00 98.94 93 PHE A C 1
ATOM 709 O O . PHE A 1 93 ? -6.863 1.178 5.493 1.00 98.94 93 PHE A O 1
ATOM 716 N N . PRO A 1 94 ? -6.180 2.387 7.254 1.00 98.88 94 PRO A N 1
ATOM 717 C CA . PRO A 1 94 ? -5.482 3.407 6.480 1.00 98.88 94 PRO A CA 1
ATOM 718 C C . PRO A 1 94 ? -4.077 2.960 6.066 1.00 98.88 94 PRO A C 1
ATOM 720 O O . PRO A 1 94 ? -3.092 3.668 6.279 1.00 98.88 94 PRO A O 1
ATOM 723 N N . TYR A 1 95 ? -3.977 1.760 5.500 1.00 98.94 95 TYR A N 1
ATOM 724 C CA . TYR A 1 95 ? -2.725 1.225 4.982 1.00 98.94 95 TYR A CA 1
ATOM 725 C C . TYR A 1 95 ? -2.582 1.598 3.509 1.00 98.94 95 TYR A C 1
ATOM 727 O O . TYR A 1 95 ? -3.391 1.163 2.686 1.00 98.94 95 TYR A O 1
ATOM 735 N N . VAL A 1 96 ? -1.545 2.359 3.163 1.00 98.88 96 VAL A N 1
ATOM 736 C CA . VAL A 1 96 ? -1.213 2.697 1.775 1.00 98.88 96 VAL A CA 1
ATOM 737 C C . VAL A 1 96 ? 0.085 2.028 1.337 1.00 98.88 96 VAL A C 1
ATOM 739 O O . VAL A 1 96 ? 1.097 2.083 2.036 1.00 98.88 96 VAL A O 1
ATOM 742 N N . LEU A 1 97 ? 0.046 1.384 0.170 1.00 98.81 97 LEU A N 1
ATOM 743 C CA . LEU A 1 97 ? 1.201 0.753 -0.464 1.00 98.81 97 LEU A CA 1
ATOM 744 C C . LEU A 1 97 ? 1.472 1.421 -1.813 1.00 98.81 97 LEU A C 1
ATOM 746 O O . LEU A 1 97 ? 0.672 1.277 -2.736 1.00 98.81 97 LEU A O 1
ATOM 750 N N . PHE A 1 98 ? 2.608 2.103 -1.930 1.00 98.75 98 PHE A N 1
ATOM 751 C CA . PHE A 1 98 ? 3.079 2.716 -3.169 1.00 98.75 98 PHE A CA 1
ATOM 752 C C . PHE A 1 98 ? 4.005 1.760 -3.921 1.00 98.75 98 PHE A C 1
ATOM 754 O O . PHE A 1 98 ? 5.007 1.285 -3.383 1.00 98.75 98 PHE A O 1
ATOM 761 N N . LEU A 1 99 ? 3.665 1.468 -5.173 1.00 98.38 99 LEU A N 1
ATOM 762 C CA . LEU A 1 99 ? 4.407 0.562 -6.042 1.00 98.38 99 LEU A CA 1
ATOM 763 C C . LEU A 1 99 ? 5.110 1.329 -7.151 1.00 98.38 99 LEU A C 1
ATOM 765 O O . LEU A 1 99 ? 4.485 2.135 -7.846 1.00 98.38 99 LEU A O 1
ATOM 769 N N . GLU A 1 100 ? 6.385 1.017 -7.347 1.00 96.19 100 GLU A N 1
ATOM 770 C CA . GLU A 1 100 ? 7.233 1.650 -8.350 1.00 96.19 100 GLU A CA 1
ATOM 771 C C . GLU A 1 100 ? 8.068 0.623 -9.125 1.00 96.19 100 GLU A C 1
ATOM 773 O O . GLU A 1 100 ? 8.581 -0.357 -8.568 1.00 96.19 100 GLU A O 1
ATOM 778 N N . GLY A 1 101 ? 8.228 0.873 -10.423 1.00 96.00 101 GLY A N 1
ATOM 779 C CA . GLY A 1 101 ? 9.103 0.116 -11.308 1.00 96.00 101 GLY A CA 1
ATOM 780 C C . GLY A 1 101 ? 8.371 -0.737 -12.340 1.00 96.00 101 GLY A C 1
ATOM 781 O O . GLY A 1 101 ? 7.157 -0.937 -12.316 1.00 96.00 101 GLY A O 1
ATOM 782 N N . SER A 1 102 ? 9.152 -1.276 -13.275 1.00 96.62 102 SER A N 1
ATOM 783 C CA . SER A 1 102 ? 8.663 -1.989 -14.470 1.00 96.62 102 SER A CA 1
ATOM 784 C C . SER A 1 102 ? 7.846 -3.262 -14.201 1.00 96.62 102 SER A C 1
ATOM 786 O O . SER A 1 102 ? 7.312 -3.851 -15.134 1.00 96.62 102 SER A O 1
ATOM 788 N N . ASN A 1 103 ? 7.755 -3.734 -12.953 1.00 98.12 103 ASN A N 1
ATOM 789 C CA . ASN A 1 103 ? 6.940 -4.903 -12.603 1.00 98.12 103 ASN A CA 1
ATOM 790 C C . ASN A 1 103 ? 5.498 -4.541 -12.215 1.00 98.12 103 ASN A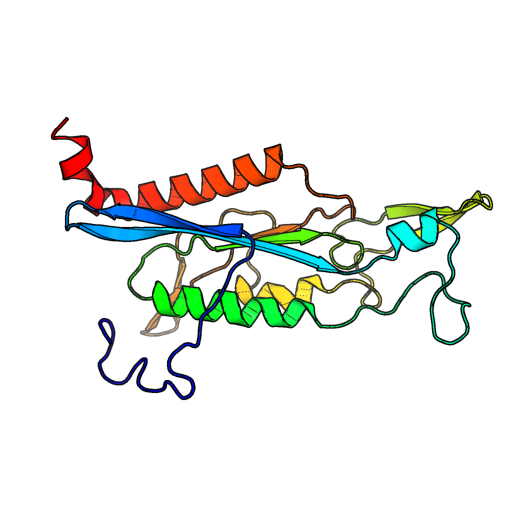 C 1
ATOM 792 O O . ASN A 1 103 ? 4.702 -5.441 -11.954 1.00 98.12 103 ASN A O 1
ATOM 796 N N . PHE A 1 104 ? 5.154 -3.253 -12.181 1.00 97.88 104 PHE A N 1
ATOM 797 C CA . PHE A 1 104 ? 3.839 -2.767 -11.757 1.00 97.88 104 PHE A CA 1
ATOM 798 C C . PHE A 1 104 ? 3.152 -1.917 -12.830 1.00 97.88 104 PHE A C 1
ATOM 800 O O . PHE A 1 104 ? 2.391 -1.008 -12.525 1.00 97.88 104 PHE A O 1
ATOM 807 N N . LEU A 1 105 ? 3.420 -2.215 -14.103 1.00 98.00 105 LEU A N 1
ATOM 808 C CA . LEU A 1 105 ? 2.835 -1.475 -15.216 1.00 98.00 105 LEU A CA 1
ATOM 809 C C . LEU A 1 105 ? 1.312 -1.666 -15.284 1.00 98.00 105 LEU A C 1
ATOM 811 O O . LEU A 1 105 ? 0.805 -2.776 -15.096 1.00 98.00 105 LEU A O 1
ATOM 815 N N . THR A 1 106 ? 0.595 -0.599 -15.628 1.00 97.81 106 THR A N 1
ATOM 816 C CA . THR A 1 106 ? -0.845 -0.628 -15.956 1.00 97.81 106 THR A CA 1
ATOM 817 C C . THR A 1 106 ? -1.131 -0.166 -17.381 1.00 97.81 106 THR A C 1
ATOM 819 O O . THR A 1 106 ? -2.278 -0.192 -17.818 1.00 97.81 106 THR A O 1
ATOM 822 N N . GLU A 1 107 ? -0.096 0.246 -18.109 1.00 97.12 107 GLU A N 1
ATOM 823 C CA . GLU A 1 107 ? -0.160 0.647 -19.508 1.00 97.12 107 GLU A CA 1
ATOM 824 C C . GLU A 1 107 ? 1.083 0.173 -20.263 1.00 97.12 107 GLU A C 1
ATOM 826 O O . GLU A 1 107 ? 2.153 -0.037 -19.683 1.00 97.12 107 GLU A O 1
ATOM 831 N N . ASN A 1 108 ? 0.930 -0.043 -21.569 1.00 97.62 108 ASN A N 1
ATOM 832 C CA . ASN A 1 108 ? 2.058 -0.396 -22.422 1.00 97.62 108 ASN A CA 1
ATOM 833 C C . ASN A 1 108 ? 2.986 0.809 -22.561 1.00 97.62 108 ASN A C 1
ATOM 835 O O . ASN A 1 108 ? 2.523 1.912 -22.850 1.00 97.62 108 ASN A O 1
ATOM 839 N N . ILE A 1 109 ? 4.291 0.580 -22.438 1.00 96.88 109 ILE A N 1
ATOM 840 C CA . ILE A 1 109 ? 5.297 1.634 -22.593 1.00 96.88 109 ILE A CA 1
ATOM 841 C C . ILE A 1 109 ? 6.360 1.234 -23.611 1.00 96.88 109 ILE A C 1
ATOM 843 O O . ILE A 1 109 ? 6.676 0.055 -23.783 1.00 96.88 109 ILE A O 1
ATOM 847 N N . SER A 1 110 ? 6.947 2.234 -24.260 1.00 97.19 110 SER A N 1
ATOM 848 C CA . SER A 1 110 ? 8.028 2.054 -25.229 1.00 97.19 110 SER A CA 1
ATOM 849 C C . SER A 1 110 ? 9.272 2.786 -24.749 1.00 97.19 110 SER A C 1
ATOM 851 O O . SER A 1 110 ? 9.210 3.938 -24.320 1.00 97.19 110 SER A O 1
ATOM 853 N N . ILE A 1 111 ? 10.414 2.108 -24.814 1.00 96.62 111 ILE A N 1
ATOM 854 C CA . ILE A 1 111 ? 11.676 2.598 -24.265 1.00 96.62 111 ILE A CA 1
ATOM 855 C C . ILE A 1 111 ? 12.753 2.455 -25.327 1.00 96.62 111 ILE A C 1
ATOM 857 O O . ILE A 1 111 ? 13.026 1.358 -25.814 1.00 96.62 111 ILE A O 1
ATOM 861 N N . THR A 1 112 ? 13.371 3.573 -25.684 1.00 97.38 112 THR A N 1
ATOM 862 C CA . THR A 1 112 ? 14.441 3.609 -26.679 1.00 97.38 112 THR A CA 1
ATOM 863 C C . THR A 1 112 ? 15.785 3.376 -26.003 1.00 97.38 112 THR A C 1
ATOM 865 O O . THR A 1 112 ? 16.126 4.039 -25.021 1.00 97.38 112 THR A O 1
ATOM 868 N N . ARG A 1 113 ? 16.549 2.427 -26.534 1.00 97.62 113 ARG A N 1
ATOM 869 C CA . ARG A 1 113 ? 17.929 2.145 -26.137 1.00 97.62 113 ARG A CA 1
ATOM 870 C C . ARG A 1 113 ? 18.898 3.179 -26.732 1.00 97.62 113 ARG A C 1
ATOM 872 O O . ARG A 1 113 ? 18.555 3.834 -27.718 1.00 97.62 113 ARG A O 1
ATOM 879 N N . PRO A 1 114 ? 20.138 3.289 -26.216 1.00 97.75 114 PRO A N 1
ATOM 880 C CA . PRO A 1 114 ? 21.157 4.182 -26.780 1.00 97.75 114 PRO A CA 1
ATOM 881 C C . PRO A 1 114 ? 21.511 3.903 -28.250 1.00 97.75 114 PRO A C 1
ATOM 883 O O . PRO A 1 114 ? 21.922 4.811 -28.964 1.00 97.75 114 PRO A O 1
ATOM 886 N N . ASP A 1 115 ? 21.335 2.661 -28.709 1.00 95.69 115 ASP A N 1
ATOM 887 C CA . ASP A 1 115 ? 21.552 2.226 -30.098 1.00 95.69 115 ASP A CA 1
ATOM 888 C C . ASP A 1 115 ? 20.356 2.531 -31.028 1.00 95.69 115 ASP A C 1
ATOM 890 O O . ASP A 1 115 ? 20.362 2.148 -32.197 1.00 95.69 115 ASP A O 1
ATOM 894 N N . GLY A 1 116 ? 19.322 3.214 -30.524 1.00 96.50 116 GLY A N 1
ATOM 895 C CA . GLY A 1 116 ? 18.117 3.586 -31.267 1.00 96.50 116 GLY A CA 1
ATOM 896 C C . GLY A 1 116 ? 17.054 2.489 -31.343 1.00 96.50 116 GLY A C 1
ATOM 897 O O . GLY A 1 116 ? 15.947 2.747 -31.819 1.00 96.50 116 GLY A O 1
ATOM 898 N N . ARG A 1 117 ? 17.332 1.275 -30.850 1.00 97.44 117 ARG A N 1
ATOM 899 C CA . ARG A 1 117 ? 16.343 0.194 -30.833 1.00 97.44 117 ARG A CA 1
ATOM 900 C C . ARG A 1 117 ? 15.257 0.472 -29.795 1.00 97.44 117 ARG A C 1
ATOM 902 O O . ARG A 1 117 ? 15.549 0.770 -28.638 1.00 97.44 117 ARG A O 1
ATOM 909 N N . VAL A 1 118 ? 13.997 0.321 -30.194 1.00 97.62 118 VAL A N 1
ATOM 910 C CA . VAL A 1 118 ? 12.840 0.483 -29.303 1.00 97.62 118 VAL A CA 1
ATOM 911 C C . VAL A 1 118 ? 12.456 -0.865 -28.699 1.00 97.62 118 VAL A C 1
ATOM 913 O O . VAL A 1 118 ? 12.284 -1.849 -29.418 1.00 97.62 118 VAL A O 1
ATOM 916 N N . VAL A 1 119 ? 12.316 -0.903 -27.376 1.00 97.19 119 VAL A N 1
ATOM 917 C CA . VAL A 1 119 ? 11.811 -2.048 -26.614 1.00 97.19 119 VAL A CA 1
ATOM 918 C C . VAL A 1 119 ? 10.414 -1.704 -26.108 1.00 97.19 119 VAL A C 1
ATOM 920 O O . VAL A 1 119 ? 10.236 -0.708 -25.408 1.00 97.19 119 VAL A O 1
ATOM 923 N N . ASN A 1 120 ? 9.427 -2.522 -26.468 1.00 97.31 120 ASN A N 1
ATOM 924 C CA . ASN A 1 120 ? 8.045 -2.370 -26.016 1.00 97.31 120 ASN A CA 1
ATOM 925 C C . ASN A 1 120 ? 7.795 -3.285 -24.819 1.00 97.31 120 ASN A C 1
ATOM 927 O O . ASN A 1 120 ? 8.078 -4.482 -24.892 1.00 97.31 120 ASN A O 1
ATOM 931 N N . LEU A 1 121 ? 7.269 -2.723 -23.734 1.00 97.00 121 LEU A N 1
ATOM 932 C CA . LEU A 1 121 ? 6.854 -3.473 -22.556 1.00 97.00 121 LEU A CA 1
ATOM 933 C C . LEU A 1 121 ? 5.335 -3.578 -22.543 1.00 97.00 121 LEU A C 1
ATOM 935 O O . LEU A 1 121 ? 4.633 -2.568 -22.482 1.00 97.00 121 LEU A O 1
ATOM 939 N N . GLU A 1 122 ? 4.846 -4.812 -22.587 1.00 97.31 122 GLU A N 1
ATOM 940 C CA . GLU A 1 122 ? 3.425 -5.114 -22.476 1.00 97.31 122 GLU A CA 1
ATOM 941 C C . GLU A 1 122 ? 3.038 -5.239 -21.002 1.00 97.31 122 GLU A C 1
ATOM 943 O O . GLU A 1 122 ? 3.549 -6.111 -20.291 1.00 97.31 122 GLU A O 1
ATOM 948 N N . TYR A 1 123 ? 2.135 -4.379 -20.525 1.00 97.31 123 TYR A N 1
ATOM 949 C CA . TYR A 1 123 ? 1.779 -4.360 -19.103 1.00 97.31 123 TYR A CA 1
ATOM 950 C C . TYR A 1 123 ? 1.108 -5.663 -18.662 1.00 97.31 123 TYR A C 1
ATOM 952 O O . TYR A 1 123 ? 1.290 -6.097 -17.533 1.00 97.31 123 TYR A O 1
ATOM 960 N N . ASN A 1 124 ? 0.367 -6.323 -19.550 1.00 96.81 124 ASN A N 1
ATOM 961 C CA . ASN A 1 124 ? -0.325 -7.582 -19.283 1.00 96.81 124 ASN A CA 1
ATOM 962 C C . ASN A 1 124 ? 0.582 -8.823 -19.421 1.00 96.81 124 ASN A C 1
ATOM 964 O O . ASN A 1 124 ? 0.096 -9.953 -19.361 1.00 96.81 124 ASN A O 1
ATOM 968 N N . SER A 1 125 ? 1.896 -8.643 -19.589 1.00 95.88 125 SER A N 1
ATOM 969 C CA . SER A 1 125 ? 2.845 -9.750 -19.666 1.00 95.88 125 SER A CA 1
ATOM 970 C C . SER A 1 125 ? 3.216 -10.287 -18.283 1.00 95.88 125 SER A C 1
ATOM 972 O O . SER A 1 125 ? 3.812 -9.596 -17.452 1.00 95.88 125 SER A O 1
ATOM 974 N N . GLY A 1 126 ? 2.976 -11.584 -18.069 1.00 94.12 126 GLY A N 1
ATOM 975 C CA . GLY A 1 126 ? 3.396 -12.303 -16.860 1.00 94.12 126 GLY A CA 1
ATOM 976 C C . GLY A 1 126 ? 4.919 -12.405 -16.679 1.00 94.12 126 GLY A C 1
ATOM 977 O O . GLY A 1 126 ? 5.387 -12.801 -15.608 1.00 94.12 126 GLY A O 1
ATOM 978 N N . ILE A 1 127 ? 5.714 -12.021 -17.684 1.00 92.44 127 ILE A N 1
ATOM 979 C CA . ILE A 1 127 ? 7.176 -11.931 -17.564 1.00 92.44 127 ILE A CA 1
ATOM 980 C C . ILE A 1 127 ? 7.550 -10.873 -16.519 1.00 92.44 127 ILE A C 1
ATOM 982 O O . ILE A 1 127 ? 8.396 -11.134 -15.658 1.00 92.44 127 ILE A O 1
ATOM 986 N N . LEU A 1 128 ? 6.876 -9.720 -16.563 1.00 94.38 128 LEU A N 1
ATOM 987 C CA . LEU A 1 128 ? 7.184 -8.552 -15.741 1.00 94.38 128 LEU A CA 1
ATOM 988 C C . LEU A 1 128 ? 6.139 -8.307 -14.656 1.00 94.38 128 LEU A C 1
ATOM 990 O O . LEU A 1 128 ? 6.513 -8.046 -13.514 1.00 94.38 128 LEU A O 1
ATOM 994 N N . ASN A 1 129 ? 4.848 -8.382 -14.989 1.00 97.50 129 ASN A N 1
ATOM 995 C CA . ASN A 1 129 ? 3.811 -7.860 -14.109 1.00 97.50 129 ASN A CA 1
ATOM 996 C C . ASN A 1 129 ? 3.655 -8.702 -12.835 1.00 97.50 129 ASN A C 1
ATOM 998 O O . ASN A 1 129 ? 3.576 -9.934 -12.878 1.00 97.50 129 ASN A O 1
ATOM 1002 N N . ARG A 1 130 ? 3.645 -8.039 -11.679 1.00 98.12 130 ARG A N 1
ATOM 1003 C CA . ARG A 1 130 ? 3.474 -8.646 -10.355 1.00 98.12 130 ARG A CA 1
ATOM 1004 C C . ARG A 1 130 ? 2.351 -7.996 -9.544 1.00 98.12 130 ARG A C 1
ATOM 1006 O O . ARG A 1 130 ? 2.238 -8.309 -8.363 1.00 98.12 130 ARG A O 1
ATOM 1013 N N . LEU A 1 131 ? 1.502 -7.158 -10.145 1.00 97.81 131 LEU A N 1
ATOM 1014 C CA . LEU A 1 131 ? 0.347 -6.554 -9.466 1.00 97.81 131 LEU A CA 1
ATOM 1015 C C . LEU A 1 131 ? -0.589 -7.614 -8.878 1.00 97.81 131 LEU A C 1
ATOM 1017 O O . LEU A 1 131 ? -0.989 -7.495 -7.723 1.00 97.81 131 LEU A O 1
ATOM 1021 N N . ASP A 1 132 ? -0.842 -8.710 -9.599 1.00 98.12 132 ASP A N 1
ATOM 1022 C CA . ASP A 1 132 ? -1.688 -9.811 -9.109 1.00 98.12 132 ASP A CA 1
ATOM 1023 C C . ASP A 1 132 ? -1.119 -10.531 -7.879 1.00 98.12 132 ASP A C 1
ATOM 1025 O O . ASP A 1 132 ? -1.833 -11.247 -7.182 1.00 98.12 132 ASP A O 1
ATOM 1029 N N . ARG A 1 133 ? 0.163 -10.322 -7.549 1.00 97.88 133 ARG A N 1
ATOM 1030 C CA . ARG A 1 133 ? 0.735 -10.804 -6.283 1.00 97.88 133 ARG A CA 1
ATOM 1031 C C . ARG A 1 133 ? 0.275 -9.984 -5.087 1.00 97.88 133 ARG A C 1
ATOM 1033 O O . ARG A 1 133 ? 0.544 -10.393 -3.965 1.00 97.88 133 ARG A O 1
ATOM 1040 N N . LEU A 1 134 ? -0.388 -8.850 -5.301 1.00 98.44 134 LEU A N 1
ATOM 1041 C CA . LEU A 1 134 ? -0.808 -7.907 -4.268 1.00 98.44 134 LEU A CA 1
ATOM 1042 C C . LEU A 1 134 ? -2.322 -7.708 -4.193 1.00 98.44 134 LEU A C 1
ATOM 1044 O O . LEU A 1 134 ? -2.805 -7.309 -3.140 1.00 98.44 134 LEU A O 1
ATOM 1048 N N . THR A 1 135 ? -3.084 -8.028 -5.240 1.00 98.31 135 THR A N 1
ATOM 1049 C CA . THR A 1 135 ? -4.546 -7.811 -5.288 1.00 98.31 135 THR A CA 1
ATOM 1050 C C . THR A 1 135 ? -5.318 -8.555 -4.193 1.00 98.31 135 THR A C 1
ATOM 1052 O O . THR A 1 135 ? -6.409 -8.145 -3.805 1.00 98.31 135 THR A O 1
ATOM 1055 N N . ALA A 1 136 ? -4.744 -9.607 -3.605 1.00 98.56 136 ALA A N 1
ATOM 1056 C CA . ALA A 1 136 ? -5.321 -10.250 -2.425 1.00 98.56 136 ALA A CA 1
ATOM 1057 C C . ALA A 1 136 ? -5.392 -9.315 -1.198 1.00 98.56 136 ALA A C 1
ATOM 1059 O O . ALA A 1 136 ? -6.315 -9.443 -0.398 1.00 98.56 136 ALA A O 1
ATOM 1060 N N . ALA A 1 137 ? -4.477 -8.347 -1.068 1.00 98.62 137 ALA A N 1
ATOM 1061 C CA . ALA A 1 137 ? -4.430 -7.418 0.065 1.00 98.62 137 ALA A CA 1
ATOM 1062 C C . ALA A 1 137 ? -5.569 -6.386 0.062 1.00 98.62 137 ALA A C 1
ATOM 1064 O O . ALA A 1 137 ? -5.804 -5.720 1.069 1.00 98.62 137 ALA A O 1
ATOM 1065 N N . ASN A 1 138 ? -6.276 -6.243 -1.060 1.00 98.75 138 ASN A N 1
ATOM 1066 C CA . ASN A 1 138 ? -7.446 -5.379 -1.174 1.00 98.75 138 ASN A CA 1
ATOM 1067 C C . ASN A 1 138 ? -8.674 -6.118 -1.728 1.00 98.75 138 ASN A C 1
ATOM 1069 O O . ASN A 1 138 ? -9.631 -5.481 -2.161 1.00 98.75 138 ASN A O 1
ATOM 1073 N N . TYR A 1 139 ? -8.661 -7.456 -1.711 1.00 98.62 139 TYR A N 1
ATOM 1074 C CA . TYR A 1 139 ? -9.752 -8.313 -2.192 1.00 98.62 139 TYR A CA 1
ATOM 1075 C C . TYR A 1 139 ? -10.135 -8.094 -3.667 1.00 98.62 139 TYR A C 1
ATOM 1077 O O . TYR A 1 139 ? -11.278 -8.339 -4.051 1.00 98.62 139 TYR A O 1
ATOM 1085 N N . GLY A 1 140 ? -9.206 -7.605 -4.494 1.00 98.50 140 GLY A N 1
ATOM 1086 C CA . GLY A 1 140 ? -9.478 -7.260 -5.891 1.00 98.50 140 GLY A CA 1
ATOM 1087 C C . GLY A 1 140 ? -10.346 -6.010 -6.064 1.00 98.50 140 GLY A C 1
ATOM 1088 O O . GLY A 1 140 ? -10.912 -5.801 -7.137 1.00 98.50 140 GLY A O 1
ATOM 1089 N N . MET A 1 141 ? -10.477 -5.178 -5.026 1.00 98.69 141 MET A N 1
ATOM 1090 C CA . MET A 1 141 ? -11.037 -3.834 -5.173 1.00 98.69 141 MET A CA 1
ATOM 1091 C C . MET A 1 141 ? -10.132 -2.970 -6.075 1.00 98.69 141 MET A C 1
ATOM 1093 O O . MET A 1 141 ? -8.957 -3.304 -6.270 1.00 98.69 141 MET A O 1
ATOM 1097 N N . PRO A 1 142 ? -10.646 -1.861 -6.639 1.00 98.75 142 PRO A N 1
ATOM 1098 C CA . PRO A 1 142 ? -9.853 -1.004 -7.515 1.00 98.75 142 PRO A CA 1
ATOM 1099 C C . PRO A 1 142 ? -8.542 -0.543 -6.862 1.00 98.75 142 PRO A C 1
ATOM 1101 O O . PRO A 1 142 ? -8.531 -0.093 -5.715 1.00 98.75 142 PRO A O 1
ATOM 1104 N N . ILE A 1 143 ? -7.437 -0.653 -7.603 1.00 98.56 143 ILE A N 1
ATOM 1105 C CA . ILE A 1 143 ? -6.169 -0.000 -7.252 1.00 98.56 143 ILE A CA 1
ATOM 1106 C C . ILE A 1 143 ? -6.275 1.513 -7.491 1.00 98.56 143 ILE A C 1
ATOM 1108 O O . ILE A 1 143 ? -7.254 1.994 -8.065 1.00 98.56 143 ILE A O 1
ATOM 1112 N N . ASN A 1 144 ? -5.268 2.267 -7.056 1.00 98.56 144 ASN A N 1
ATOM 1113 C CA . ASN A 1 144 ? -5.226 3.727 -7.140 1.00 98.56 144 ASN A CA 1
ATOM 1114 C C . ASN A 1 144 ? -6.468 4.391 -6.522 1.00 98.56 144 ASN A C 1
ATOM 1116 O O . ASN A 1 144 ? -7.005 5.360 -7.053 1.00 98.56 144 ASN A O 1
ATOM 1120 N N . SER A 1 145 ? -6.960 3.809 -5.427 1.00 98.75 145 SER A N 1
ATOM 1121 C CA . SER A 1 145 ? -8.191 4.214 -4.755 1.00 98.75 145 SER A CA 1
ATOM 1122 C C . SER A 1 145 ? -7.985 4.236 -3.245 1.00 98.75 145 SER A C 1
ATOM 1124 O O . SER A 1 145 ? -7.282 3.391 -2.688 1.00 98.75 145 SER A O 1
ATOM 1126 N N . ASN A 1 146 ? -8.617 5.197 -2.574 1.00 98.81 146 ASN A N 1
ATOM 1127 C CA . ASN A 1 146 ? -8.687 5.236 -1.120 1.00 98.81 146 ASN A CA 1
ATOM 1128 C C . ASN A 1 146 ? -9.723 4.207 -0.633 1.00 98.81 146 ASN A C 1
ATOM 1130 O O . ASN A 1 146 ? -10.926 4.370 -0.836 1.00 98.81 146 ASN A O 1
ATOM 1134 N N . LEU A 1 147 ? -9.232 3.142 0.002 1.00 98.88 147 LEU A N 1
ATOM 1135 C CA . LEU A 1 147 ? -10.017 2.028 0.546 1.00 98.88 147 LEU A CA 1
ATOM 1136 C C . LEU A 1 147 ? -10.034 2.030 2.084 1.00 98.88 147 LEU A C 1
ATOM 1138 O O . LEU A 1 147 ? -10.303 1.006 2.705 1.00 98.88 147 LEU A O 1
ATOM 1142 N N . CYS A 1 148 ? -9.747 3.181 2.701 1.00 98.88 148 CYS A N 1
ATOM 1143 C CA . CYS A 1 148 ? -9.571 3.319 4.146 1.00 98.88 148 CYS A CA 1
ATOM 1144 C C . CYS A 1 148 ? -10.812 2.912 4.956 1.00 98.88 148 CYS A C 1
ATOM 1146 O O . CYS A 1 148 ? -10.673 2.351 6.035 1.00 98.88 148 CYS A O 1
ATOM 1148 N N . ILE A 1 149 ? -12.031 3.161 4.471 1.00 98.81 149 ILE A N 1
ATOM 1149 C CA . ILE A 1 149 ? -13.252 2.771 5.195 1.00 98.81 149 ILE A CA 1
ATOM 1150 C C . ILE A 1 149 ? -13.477 1.264 5.025 1.00 98.81 149 ILE A C 1
ATOM 1152 O O . ILE A 1 149 ? -13.683 0.795 3.903 1.00 98.81 149 ILE A O 1
ATOM 1156 N N . ASN A 1 150 ? -13.497 0.515 6.134 1.00 98.81 150 ASN A N 1
ATOM 1157 C CA . ASN A 1 150 ? -13.673 -0.936 6.084 1.00 98.81 150 ASN A CA 1
ATOM 1158 C C . ASN A 1 150 ? -15.033 -1.303 5.480 1.00 98.81 150 ASN A C 1
ATOM 1160 O O . ASN A 1 150 ? -16.071 -0.714 5.798 1.00 98.81 150 ASN A O 1
ATOM 1164 N N . LYS A 1 151 ? -15.038 -2.324 4.620 1.00 98.44 151 LYS A N 1
ATOM 1165 C CA . LYS A 1 151 ? -16.260 -2.829 3.988 1.00 98.44 151 LYS A CA 1
ATOM 1166 C C . LYS A 1 151 ? -16.826 -3.981 4.803 1.00 98.44 151 LYS A C 1
ATOM 1168 O O . LYS A 1 151 ? -16.091 -4.887 5.170 1.00 98.44 151 LYS A O 1
ATOM 1173 N N . PHE A 1 152 ? -18.136 -4.004 5.005 1.00 98.19 152 PHE A N 1
ATOM 1174 C CA . PHE A 1 152 ? -18.825 -5.170 5.553 1.00 98.19 152 PHE A CA 1
ATOM 1175 C C . PHE A 1 152 ? -19.487 -5.952 4.422 1.00 98.19 152 PHE A C 1
ATOM 1177 O O . PHE A 1 152 ? -20.113 -5.371 3.531 1.00 98.19 152 PHE A O 1
ATOM 1184 N N . VAL A 1 153 ? -19.310 -7.270 4.431 1.00 98.00 153 VAL A N 1
ATOM 1185 C CA . VAL A 1 153 ? -19.929 -8.188 3.472 1.00 98.00 153 VAL A CA 1
ATOM 1186 C C . VAL A 1 153 ? -20.687 -9.282 4.200 1.00 98.00 153 VAL A C 1
ATOM 1188 O O . VAL A 1 153 ? -20.328 -9.677 5.310 1.00 98.00 153 VAL A O 1
ATOM 1191 N N . ASN A 1 154 ? -21.720 -9.799 3.539 1.00 97.62 154 ASN A N 1
ATOM 1192 C CA . ASN A 1 154 ? -22.616 -10.776 4.131 1.00 97.62 154 ASN A CA 1
ATOM 1193 C C . ASN A 1 154 ? -22.536 -12.086 3.354 1.00 97.62 154 ASN A C 1
ATOM 1195 O O . ASN A 1 154 ? -22.583 -12.099 2.123 1.00 97.62 154 ASN A O 1
ATOM 1199 N N . HIS A 1 155 ? -22.468 -13.200 4.072 1.00 96.00 155 HIS A N 1
ATOM 1200 C CA . HIS A 1 155 ? -22.680 -14.516 3.485 1.00 96.00 155 HIS A CA 1
ATOM 1201 C C . HIS A 1 155 ? -23.433 -15.393 4.476 1.00 96.00 155 HIS A C 1
ATOM 1203 O O . HIS A 1 155 ? -22.920 -15.697 5.554 1.00 96.00 155 HIS A O 1
ATOM 1209 N N . LYS A 1 156 ? -24.645 -15.811 4.091 1.00 95.69 156 LYS A N 1
ATOM 1210 C CA . LYS A 1 156 ? -25.607 -16.474 4.983 1.00 95.69 156 LYS A CA 1
ATOM 1211 C C . LYS A 1 156 ? -25.917 -15.580 6.195 1.00 95.69 156 LYS A C 1
ATOM 1213 O O . LYS A 1 156 ? -26.358 -14.452 6.014 1.00 95.69 156 LYS A O 1
ATOM 1218 N N . ASP A 1 157 ? -25.674 -16.080 7.396 1.00 95.44 157 ASP A N 1
ATOM 1219 C CA . ASP A 1 157 ? -25.868 -15.438 8.694 1.00 95.44 157 ASP A CA 1
ATOM 1220 C C . ASP A 1 157 ? -24.643 -14.641 9.176 1.00 95.44 157 ASP A C 1
ATOM 1222 O O . ASP A 1 157 ? -24.665 -14.061 10.259 1.00 95.44 157 ASP A O 1
ATOM 1226 N N . LYS A 1 158 ? -23.565 -14.591 8.383 1.00 96.50 158 LYS A N 1
ATOM 1227 C CA . LYS A 1 158 ? -22.322 -13.909 8.754 1.00 96.50 158 LYS A CA 1
ATOM 1228 C C . LYS A 1 158 ? -22.283 -12.495 8.195 1.00 96.50 158 LYS A C 1
ATOM 1230 O O . LYS A 1 158 ? -22.512 -12.305 7.001 1.00 96.50 158 LYS A O 1
ATOM 1235 N N . SER A 1 159 ? -21.898 -11.545 9.043 1.00 97.06 159 SER A N 1
ATOM 1236 C CA . SER A 1 159 ? -21.422 -10.215 8.656 1.00 97.06 159 SER A CA 1
ATOM 1237 C C . SER A 1 159 ? -19.925 -10.147 8.948 1.00 97.06 159 SER A C 1
ATOM 1239 O O . SER A 1 159 ? -19.510 -10.390 10.080 1.00 97.06 159 SER A O 1
ATOM 1241 N N . ILE A 1 160 ? -19.114 -9.903 7.921 1.00 98.00 160 ILE A N 1
ATOM 1242 C CA . ILE A 1 160 ? -17.651 -9.961 7.996 1.00 98.00 160 ILE A CA 1
ATOM 1243 C C . ILE A 1 160 ? -17.088 -8.607 7.577 1.00 98.00 160 ILE A C 1
ATOM 1245 O O . ILE A 1 160 ? -17.426 -8.098 6.508 1.00 98.00 160 ILE A O 1
ATOM 1249 N N . MET A 1 161 ? -16.216 -8.046 8.414 1.00 98.38 161 MET A N 1
ATOM 1250 C CA . MET A 1 161 ? -15.461 -6.835 8.104 1.00 98.38 161 MET A CA 1
ATOM 1251 C C . MET A 1 161 ? -14.250 -7.173 7.227 1.00 98.38 161 MET A C 1
ATOM 1253 O O . MET A 1 161 ? -13.525 -8.128 7.500 1.00 98.38 161 MET A O 1
ATOM 1257 N N . LEU A 1 162 ? -14.030 -6.380 6.184 1.00 98.75 162 LEU A N 1
ATOM 1258 C CA . LEU A 1 162 ? -12.895 -6.460 5.275 1.00 98.75 162 LEU A CA 1
ATOM 1259 C C . LEU A 1 162 ? -11.983 -5.253 5.499 1.00 98.75 162 LEU A C 1
ATOM 1261 O O . LEU A 1 162 ? -12.446 -4.113 5.433 1.00 98.75 162 LEU A O 1
ATOM 1265 N N . GLN A 1 163 ? -10.695 -5.518 5.706 1.00 98.81 163 GLN A N 1
ATOM 1266 C CA . GLN A 1 163 ? -9.643 -4.510 5.850 1.00 98.81 163 GLN A CA 1
ATOM 1267 C C . GLN A 1 163 ? -8.819 -4.488 4.559 1.00 98.81 163 GLN A C 1
ATOM 1269 O O . GLN A 1 163 ? -7.953 -5.335 4.351 1.00 98.81 163 GLN A O 1
ATOM 1274 N N . ALA A 1 164 ? -9.159 -3.578 3.644 1.00 98.81 164 ALA A N 1
ATOM 1275 C CA . ALA A 1 164 ? -8.571 -3.522 2.308 1.00 98.81 164 ALA A CA 1
ATOM 1276 C C . ALA A 1 164 ? -7.449 -2.478 2.248 1.00 98.81 164 ALA A C 1
ATOM 1278 O O . ALA A 1 164 ? -7.692 -1.293 2.461 1.00 98.81 164 ALA A O 1
ATOM 1279 N N . ALA A 1 165 ? -6.221 -2.899 1.936 1.00 98.81 165 ALA A N 1
ATOM 1280 C CA . ALA A 1 165 ? -5.120 -1.957 1.744 1.00 98.81 165 ALA A CA 1
ATOM 1281 C C . ALA A 1 165 ? -5.366 -1.072 0.510 1.00 98.81 165 ALA A C 1
ATOM 1283 O O . ALA A 1 165 ? -5.802 -1.549 -0.539 1.00 98.81 165 ALA A O 1
ATOM 1284 N N . SER A 1 166 ? -5.028 0.211 0.603 1.00 98.88 166 SER A N 1
ATOM 1285 C CA . SER A 1 166 ? -5.054 1.130 -0.535 1.00 98.88 166 SER A CA 1
ATOM 1286 C C . SER A 1 166 ? -3.769 0.958 -1.350 1.00 98.88 166 SER A C 1
ATOM 1288 O O . SER A 1 166 ? -2.701 1.430 -0.962 1.00 98.88 166 SER A O 1
ATOM 1290 N N . ILE A 1 167 ? -3.852 0.229 -2.464 1.00 98.88 167 ILE A N 1
ATOM 1291 C CA . ILE A 1 167 ? -2.697 -0.089 -3.314 1.00 98.88 167 ILE A CA 1
ATOM 1292 C C . ILE A 1 167 ? -2.622 0.929 -4.444 1.00 98.88 167 ILE A C 1
ATOM 1294 O O . ILE A 1 167 ? -3.547 1.021 -5.250 1.00 98.88 167 ILE A O 1
ATOM 1298 N N . TYR A 1 168 ? -1.511 1.650 -4.524 1.00 98.75 168 TYR A N 1
ATOM 1299 C CA . TYR A 1 168 ? -1.241 2.637 -5.558 1.00 98.75 168 TYR A CA 1
ATOM 1300 C C . TYR A 1 168 ? -0.029 2.229 -6.389 1.00 98.75 168 TYR A C 1
ATOM 1302 O O . TYR A 1 168 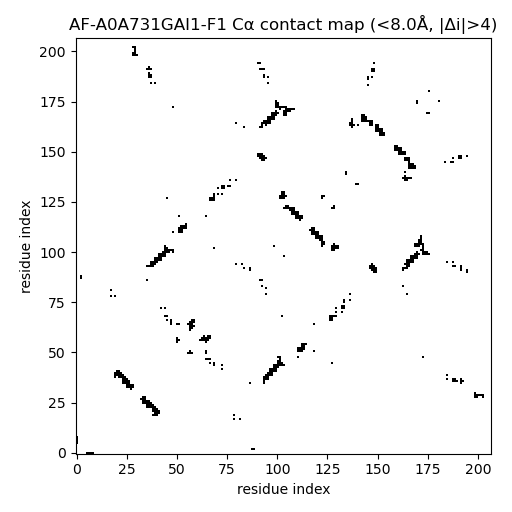? 0.947 1.694 -5.867 1.00 98.75 168 TYR A O 1
ATOM 1310 N N . THR A 1 169 ? -0.059 2.508 -7.688 1.00 98.19 169 THR A N 1
ATOM 1311 C CA . THR A 1 169 ? 1.079 2.277 -8.579 1.00 98.19 169 THR A CA 1
ATOM 1312 C C . THR A 1 169 ? 1.289 3.425 -9.554 1.00 98.19 169 THR A C 1
ATOM 1314 O O . THR A 1 169 ? 0.334 3.953 -10.125 1.00 98.19 169 THR A O 1
ATOM 1317 N N . GLN A 1 170 ? 2.558 3.764 -9.777 1.00 93.69 170 GLN A N 1
ATOM 1318 C CA . GLN A 1 170 ? 2.977 4.604 -10.888 1.00 93.69 170 GLN A CA 1
ATOM 1319 C C . GLN A 1 170 ? 3.040 3.727 -12.151 1.00 93.69 170 GLN A C 1
ATOM 1321 O O . GLN A 1 170 ? 4.071 3.154 -12.502 1.00 93.69 170 GLN A O 1
ATOM 1326 N N . GLY A 1 171 ? 1.877 3.544 -12.779 1.00 92.62 171 GLY A N 1
ATOM 1327 C CA . GLY A 1 171 ? 1.633 2.501 -13.780 1.00 92.62 171 GLY A CA 1
ATOM 1328 C C . GLY A 1 171 ? 2.379 2.644 -15.112 1.00 92.62 171 GLY A C 1
ATOM 1329 O O . GLY A 1 171 ? 2.393 1.699 -15.900 1.00 92.62 171 GLY A O 1
ATOM 1330 N N . ASP A 1 172 ? 3.028 3.782 -15.346 1.00 94.00 172 ASP A N 1
ATOM 1331 C CA . ASP A 1 172 ? 3.922 4.033 -16.484 1.00 94.00 172 ASP A CA 1
ATOM 1332 C C . ASP A 1 172 ? 5.393 3.67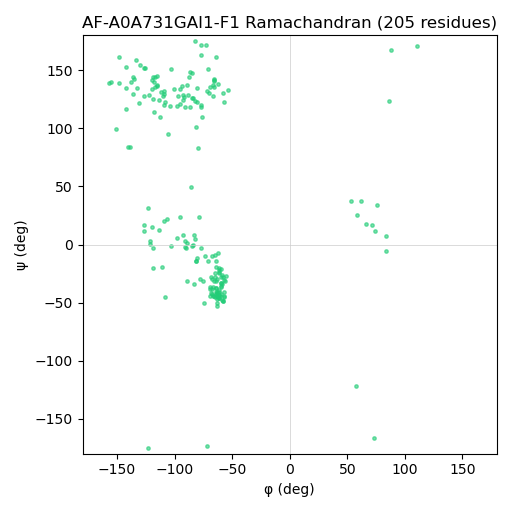8 -16.173 1.00 94.00 172 ASP A C 1
ATOM 1334 O O . ASP A 1 172 ? 6.294 3.884 -16.992 1.00 94.00 172 ASP A O 1
ATOM 1338 N N . GLY A 1 173 ? 5.651 3.143 -14.973 1.00 92.00 173 GLY A N 1
ATOM 1339 C CA . GLY A 1 173 ? 6.961 2.696 -14.513 1.00 92.00 173 GLY A CA 1
ATOM 1340 C C . GLY A 1 173 ? 7.934 3.824 -14.165 1.00 92.00 173 GLY A C 1
ATOM 1341 O O . GLY A 1 173 ? 9.129 3.556 -14.006 1.00 92.00 173 GLY A O 1
ATOM 1342 N N . ARG A 1 174 ? 7.457 5.072 -14.071 1.00 91.69 174 ARG A N 1
ATOM 1343 C CA . ARG A 1 174 ? 8.245 6.206 -13.571 1.00 91.69 174 ARG A CA 1
ATOM 1344 C C . ARG A 1 174 ? 8.358 6.184 -12.050 1.00 91.69 174 ARG A C 1
ATOM 1346 O O . ARG A 1 174 ? 7.710 5.387 -11.379 1.00 91.69 174 ARG A O 1
ATOM 1353 N N . GLU A 1 175 ? 9.200 7.077 -11.544 1.00 94.12 175 GLU A N 1
ATOM 1354 C CA . GLU A 1 175 ? 9.283 7.361 -10.115 1.00 94.12 175 GLU A CA 1
ATOM 1355 C C . GLU A 1 175 ? 8.040 8.115 -9.634 1.00 94.12 175 GLU A C 1
ATOM 1357 O O . GLU A 1 175 ? 7.422 8.865 -10.399 1.00 94.12 175 GLU A O 1
ATOM 1362 N N . TRP A 1 176 ? 7.679 7.921 -8.369 1.00 97.25 176 TRP A N 1
ATOM 1363 C CA . TRP A 1 176 ? 6.576 8.650 -7.751 1.00 97.25 176 TRP A CA 1
ATOM 1364 C C . TRP A 1 176 ? 6.858 10.150 -7.608 1.00 97.25 176 TRP A C 1
ATOM 1366 O O . TRP A 1 176 ? 7.916 10.565 -7.136 1.00 97.25 176 TRP A O 1
ATOM 1376 N N . ASP A 1 177 ? 5.853 10.976 -7.907 1.00 97.69 177 ASP A N 1
ATOM 1377 C CA . ASP A 1 177 ? 5.847 12.379 -7.492 1.00 97.69 177 ASP A CA 1
ATOM 1378 C C . ASP A 1 177 ? 5.471 12.475 -6.003 1.00 97.69 177 ASP A C 1
ATOM 1380 O O . ASP A 1 177 ? 4.361 12.118 -5.591 1.00 97.69 177 ASP A O 1
ATOM 1384 N N . SER A 1 178 ? 6.391 12.996 -5.189 1.00 97.38 178 SER A N 1
ATOM 1385 C CA . SER A 1 178 ? 6.202 13.190 -3.748 1.00 97.38 178 SER A CA 1
ATOM 1386 C C . SER A 1 178 ? 4.978 14.029 -3.390 1.00 97.38 178 SER A C 1
ATOM 1388 O O . SER A 1 178 ? 4.373 13.799 -2.343 1.00 97.38 178 SER A O 1
ATOM 1390 N N . LYS A 1 179 ? 4.583 14.984 -4.239 1.00 98.25 179 LYS A N 1
ATOM 1391 C CA . LYS A 1 179 ? 3.377 15.786 -4.019 1.00 98.25 179 LYS A CA 1
ATOM 1392 C C . LYS A 1 179 ? 2.119 14.929 -4.149 1.00 98.25 179 LYS A C 1
ATOM 1394 O O . LYS A 1 179 ? 1.235 15.023 -3.304 1.00 98.25 179 LYS A O 1
ATOM 1399 N N . ILE A 1 180 ? 2.072 14.056 -5.153 1.00 98.19 180 ILE A N 1
ATOM 1400 C CA . ILE A 1 180 ? 0.946 13.138 -5.365 1.00 98.19 180 ILE A CA 1
ATOM 1401 C C . ILE A 1 180 ? 0.877 12.122 -4.221 1.00 98.19 180 ILE A C 1
ATOM 1403 O O . ILE A 1 180 ? -0.196 11.893 -3.664 1.00 98.19 180 ILE A O 1
ATOM 1407 N N . MET A 1 181 ? 2.020 11.557 -3.808 1.00 98.50 181 MET A N 1
ATOM 1408 C CA . MET A 1 181 ? 2.065 10.669 -2.639 1.00 98.50 181 MET A CA 1
ATOM 1409 C C . MET A 1 181 ? 1.534 11.368 -1.385 1.00 98.50 181 MET A C 1
ATOM 1411 O O . MET A 1 181 ? 0.741 10.785 -0.647 1.00 98.50 181 MET A O 1
ATOM 1415 N N . PHE A 1 182 ? 1.939 12.621 -1.150 1.00 98.62 182 PHE A N 1
ATOM 1416 C CA . PHE A 1 182 ? 1.441 13.424 -0.036 1.00 98.62 182 PHE A CA 1
ATOM 1417 C C . PHE A 1 182 ? -0.077 13.613 -0.094 1.00 98.62 182 PHE A C 1
ATOM 1419 O O . PHE A 1 182 ? -0.746 13.378 0.908 1.00 98.62 182 PHE A O 1
ATOM 1426 N N . GLU A 1 183 ? -0.627 13.987 -1.250 1.00 98.75 183 GLU A N 1
ATOM 1427 C CA . GLU A 1 183 ? -2.070 14.177 -1.429 1.00 98.75 183 GLU A CA 1
ATOM 1428 C C . GLU A 1 183 ? -2.853 12.887 -1.136 1.00 98.75 183 GLU A C 1
ATOM 1430 O O . GLU A 1 183 ? -3.843 12.923 -0.404 1.00 98.75 183 GLU A O 1
ATOM 1435 N N . ILE A 1 184 ? -2.363 11.735 -1.607 1.00 98.81 184 ILE A N 1
ATOM 1436 C CA . ILE A 1 184 ? -2.955 10.416 -1.326 1.00 98.81 184 ILE A CA 1
ATOM 1437 C C . ILE A 1 184 ? -2.904 10.093 0.173 1.00 98.81 184 ILE A C 1
ATOM 1439 O O . ILE A 1 184 ? -3.912 9.712 0.771 1.00 98.81 184 ILE A O 1
ATOM 1443 N N . MET A 1 185 ? -1.735 10.245 0.800 1.00 98.88 185 MET A N 1
ATOM 1444 C CA . MET A 1 185 ? -1.557 9.988 2.233 1.00 98.88 185 MET A CA 1
ATOM 1445 C C . MET A 1 185 ? -2.440 10.904 3.086 1.00 98.88 185 MET A C 1
ATOM 1447 O O . MET A 1 185 ? -3.015 10.466 4.085 1.00 98.88 185 MET A O 1
ATOM 1451 N N . PHE A 1 186 ? -2.572 12.168 2.687 1.00 98.81 186 PHE A N 1
ATOM 1452 C CA . PHE A 1 186 ? -3.395 13.156 3.370 1.00 98.81 186 PHE A CA 1
ATOM 1453 C C . PHE A 1 186 ? -4.892 12.845 3.247 1.00 98.81 186 PHE A C 1
ATOM 1455 O O . PHE A 1 186 ? -5.613 12.934 4.242 1.00 98.81 186 PHE A O 1
ATOM 1462 N N . ASP A 1 187 ? -5.358 12.420 2.072 1.00 98.88 187 ASP A N 1
ATOM 1463 C CA . ASP A 1 187 ? -6.741 11.979 1.861 1.00 98.88 187 ASP A CA 1
ATOM 1464 C C . ASP A 1 187 ? -7.087 10.741 2.708 1.00 98.88 187 ASP A C 1
ATOM 1466 O O . ASP A 1 187 ? -8.106 10.709 3.410 1.00 98.88 187 ASP A O 1
ATOM 1470 N N . ILE A 1 188 ? -6.194 9.746 2.734 1.00 98.88 188 ILE A N 1
ATOM 1471 C CA . ILE A 1 188 ? -6.353 8.549 3.572 1.00 98.88 188 ILE A CA 1
ATOM 1472 C C . ILE A 1 188 ? -6.395 8.929 5.057 1.00 98.88 188 ILE A C 1
ATOM 1474 O O . ILE A 1 188 ? -7.299 8.495 5.773 1.00 98.88 188 ILE A O 1
ATOM 1478 N N . SER A 1 189 ? -5.485 9.799 5.504 1.00 98.88 189 SER A N 1
ATOM 1479 C CA . SER A 1 189 ? -5.440 10.282 6.893 1.00 98.88 189 SER A CA 1
ATOM 1480 C C . SER A 1 189 ? -6.711 11.036 7.276 1.00 98.88 189 SER A C 1
ATOM 1482 O O . SER A 1 189 ? -7.283 10.818 8.344 1.00 98.88 189 SER A O 1
ATOM 1484 N N . THR A 1 190 ? -7.199 11.896 6.382 1.00 98.81 190 THR A N 1
ATOM 1485 C CA . THR A 1 190 ? -8.444 12.646 6.574 1.00 98.81 190 THR A CA 1
ATOM 1486 C C . THR A 1 190 ? -9.644 11.702 6.649 1.00 98.81 190 THR A C 1
ATOM 1488 O O . THR A 1 190 ? -10.552 11.902 7.456 1.00 98.81 190 THR A O 1
ATOM 1491 N N . THR A 1 191 ? -9.644 10.633 5.853 1.00 98.88 191 THR A N 1
ATOM 1492 C CA . THR A 1 191 ? -10.678 9.593 5.902 1.00 98.88 191 THR A CA 1
ATOM 1493 C C . THR A 1 191 ? -10.680 8.860 7.243 1.00 98.88 191 THR A C 1
ATOM 1495 O O . THR A 1 191 ? -11.752 8.667 7.815 1.00 98.88 191 THR A O 1
ATOM 1498 N N . SER A 1 192 ? -9.508 8.547 7.801 1.00 98.81 192 SER A N 1
ATOM 1499 C CA . SER A 1 192 ? -9.382 7.984 9.153 1.00 98.81 192 SER A CA 1
ATOM 1500 C C . SER A 1 192 ? -10.001 8.896 10.209 1.00 98.81 192 SER A C 1
ATOM 1502 O O . SER A 1 192 ? -10.830 8.452 11.000 1.00 98.81 192 SER A O 1
ATOM 1504 N N . LEU A 1 193 ? -9.668 10.192 10.183 1.00 98.62 193 LEU A N 1
ATOM 1505 C CA . LEU A 1 193 ? -10.222 11.176 11.121 1.00 98.62 193 LEU A CA 1
ATOM 1506 C C . LEU A 1 193 ? -11.749 11.277 11.019 1.00 98.62 193 LEU A C 1
ATOM 1508 O O . LEU A 1 193 ? -12.426 11.412 12.034 1.00 98.62 193 LEU A O 1
ATOM 1512 N N . ARG A 1 194 ? -12.313 11.161 9.809 1.00 98.38 194 ARG A N 1
ATOM 1513 C CA . ARG A 1 194 ? -13.771 11.134 9.612 1.00 98.38 194 ARG A CA 1
ATOM 1514 C C . ARG A 1 194 ? -14.417 9.911 10.262 1.00 98.38 194 ARG A C 1
ATOM 1516 O O . ARG A 1 194 ? -15.469 10.052 10.877 1.00 98.38 194 ARG A O 1
ATOM 1523 N N . VAL A 1 195 ? -13.808 8.730 10.140 1.00 98.19 195 VAL A N 1
ATOM 1524 C CA . VAL A 1 195 ? -14.314 7.495 10.772 1.00 98.19 195 VAL A CA 1
ATOM 1525 C C . VAL A 1 195 ? -14.204 7.569 12.298 1.00 98.19 195 VAL A C 1
ATOM 1527 O O . VAL A 1 195 ? -15.131 7.161 13.002 1.00 98.19 195 VAL A O 1
ATOM 1530 N N . LEU A 1 196 ? -13.116 8.156 12.799 1.00 98.25 196 LEU A N 1
ATOM 1531 C CA . LEU A 1 196 ? -12.857 8.387 14.222 1.00 98.25 196 LEU A CA 1
ATOM 1532 C C . LEU A 1 196 ? -13.631 9.573 14.812 1.00 98.25 196 LEU A C 1
ATOM 1534 O O . LEU A 1 196 ? -13.541 9.805 16.010 1.0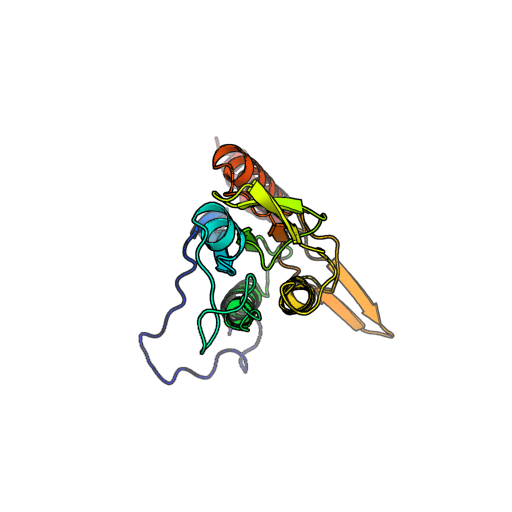0 98.25 196 LEU A O 1
ATOM 1538 N N . GLY A 1 197 ? -14.406 10.319 14.018 1.00 96.06 197 GLY A N 1
ATOM 1539 C CA . GLY A 1 197 ? -14.973 11.607 14.435 1.00 96.06 197 GLY A CA 1
ATOM 1540 C C . GLY A 1 197 ? -15.812 11.568 15.718 1.00 96.06 197 GLY A C 1
ATOM 1541 O O . GLY A 1 197 ? -15.866 12.563 16.433 1.00 96.06 197 GLY A O 1
ATOM 1542 N N . ARG A 1 198 ? -16.423 10.419 16.044 1.00 94.12 198 ARG A N 1
ATOM 1543 C CA . ARG A 1 198 ? -17.183 10.230 17.293 1.00 94.12 198 ARG A CA 1
ATOM 1544 C C . ARG A 1 198 ? -16.297 10.254 18.552 1.00 94.12 198 ARG A C 1
ATOM 1546 O O . ARG A 1 198 ? -16.783 10.641 19.603 1.00 94.12 198 ARG A O 1
ATOM 1553 N N . ASP A 1 199 ? -15.037 9.842 18.419 1.00 96.50 199 ASP A N 1
ATOM 1554 C CA . ASP A 1 199 ? -14.049 9.726 19.501 1.00 96.50 199 ASP A CA 1
ATOM 1555 C C . ASP A 1 199 ? -13.113 10.955 19.546 1.00 96.50 199 ASP A C 1
ATOM 1557 O O . ASP A 1 199 ? -12.115 10.950 20.262 1.00 96.50 199 ASP A O 1
ATOM 1561 N N . LEU A 1 200 ? -13.378 11.980 18.726 1.00 96.50 200 LEU A N 1
ATOM 1562 C CA . LEU A 1 200 ? -12.586 13.217 18.635 1.00 96.50 200 LEU A CA 1
ATOM 1563 C C . LEU A 1 200 ? -13.422 14.475 18.926 1.00 96.50 200 LEU A C 1
ATOM 1565 O O . LEU A 1 200 ? -12.929 15.599 18.810 1.00 96.50 200 LEU A O 1
ATOM 1569 N N . PHE A 1 201 ? -14.711 14.310 19.221 1.00 96.00 201 PHE A N 1
ATOM 1570 C CA . PHE A 1 201 ? -15.668 15.407 19.312 1.00 96.00 201 PHE A CA 1
ATOM 1571 C C . PHE A 1 201 ? -15.410 16.320 20.519 1.00 96.00 201 PHE A C 1
ATOM 1573 O O . PHE A 1 201 ? -15.522 17.544 20.393 1.00 96.00 201 PHE A O 1
ATOM 1580 N N . GLU A 1 202 ? -15.026 15.758 21.667 1.00 94.94 202 GLU A N 1
ATOM 1581 C CA . GLU A 1 202 ? -14.786 16.521 22.895 1.00 94.94 202 GLU A CA 1
ATOM 1582 C C . GLU A 1 202 ? -13.583 17.453 22.729 1.00 94.94 202 GLU A C 1
ATOM 1584 O O . GLU A 1 202 ? -13.663 18.638 23.064 1.00 94.94 202 GLU A O 1
ATOM 1589 N N . GLN A 1 203 ? -12.490 16.961 22.136 1.00 94.00 203 GLN A N 1
ATOM 1590 C CA . GLN A 1 203 ? -11.298 17.767 21.852 1.00 94.00 203 GLN A CA 1
ATOM 1591 C C . GLN A 1 203 ? -11.545 18.873 20.818 1.00 94.00 203 GLN A C 1
ATOM 1593 O O . GLN A 1 203 ? -10.905 19.925 20.875 1.00 94.00 203 GLN A O 1
ATOM 1598 N N . LEU A 1 204 ? -12.458 18.654 19.866 1.00 92.62 204 LEU A N 1
ATOM 1599 C CA . LEU A 1 204 ? -12.832 19.666 18.876 1.00 92.62 204 LEU A CA 1
ATOM 1600 C C . LEU A 1 204 ? -13.740 20.754 19.463 1.00 92.62 204 LEU A C 1
ATOM 1602 O O . LEU A 1 204 ? -13.666 21.900 19.022 1.00 92.62 204 LEU A O 1
ATOM 1606 N N . THR A 1 205 ? -14.577 20.403 20.442 1.00 92.25 205 THR A N 1
ATOM 1607 C CA . THR A 1 205 ? -15.569 21.311 21.041 1.00 92.25 205 THR A CA 1
ATOM 1608 C C . THR A 1 205 ? -15.014 22.088 22.236 1.00 92.25 205 THR A C 1
ATOM 1610 O O . THR A 1 205 ? -15.398 23.232 22.454 1.00 92.25 205 THR A O 1
ATOM 1613 N N . SER A 1 206 ? -14.078 21.509 22.991 1.00 86.50 206 SER A N 1
ATOM 1614 C CA . SER A 1 206 ? -13.493 22.107 24.206 1.00 86.50 206 SER A CA 1
ATOM 1615 C C . SER A 1 206 ? -12.424 23.180 23.930 1.00 86.50 206 SER A C 1
ATOM 1617 O O . SER A 1 206 ? -11.538 23.391 24.762 1.00 86.50 206 SER A O 1
ATOM 1619 N N . LYS A 1 207 ? -12.460 23.815 22.754 1.00 64.38 207 LYS A N 1
ATOM 1620 C CA . LYS A 1 207 ? -11.427 24.734 22.260 1.00 64.38 207 LYS A CA 1
ATOM 1621 C C . LYS A 1 207 ? -11.797 26.204 22.427 1.00 64.38 207 LYS A C 1
ATOM 1623 O O . LYS A 1 207 ? -12.981 26.547 22.225 1.00 64.38 207 LYS A O 1
#

Sequence (207 aa):
KKIDPDLGGTLFVSNSSIKPDGGIVEVKDDYGEWRVVLVAEAKHQGKDIINIRNGLLVGKRGDQDLMAAGNAIERSHKNISEIANFMLSESHFPYVLFLEGSNFLTENISITRPDGRVVNLEYNSGILNRLDRLTAANYGMPINSNLCINKFVNHKDKSIMLQAASIYTQGDGREWDSKIMFEIMFDISTTSLRVLGRDLFEQLTSK

pLDDT: mean 96.88, std 3.04, range [64.38, 98.94]

Secondary structure (DSSP, 8-state):
--S-TTTT---SSTT-----TT-EEEEE-TTS-EEEEEEEEEEE---HHHHHHTT--BTTTT-BSSPPP-SGGGGHHHHHHHHHHHTTT-SB--EEEEEESTTS-SS-EEEE-TTS-EEEE-TT-TTT--GGGTGGGGTTPPSSS---BPEEEEETTEEEEE---EEEE-TTSPPPPHHHHHHHHHHHHHHHHHHTGGGSHHHHH--

Mean predicted aligned error: 3.27 Å

InterPro domains:
  IPR004221 Restriction endonuclease, type II, EcoRI [PF02963] (1-203)
  IPR011335 Restriction endonuclease type II-like [SSF52980] (1-207)
  IPR011336 Restriction endonuclease, type II, EcoRI/MunI [G3DSA:3.40.580.10] (1-207)

Radius of gyration: 20.57 Å; Cα contacts (8 Å, |Δi|>4): 356; chains: 1; bounding box: 50×41×57 Å

Foldseek 3Di:
DVVDPVPPPDDPDPPDDDDAPQGWDWDQFPVRDTHTLAGEHEDEWECLLVCQQAVFADDPVSHHSGAQTDLPVLCVVVVLVVQCVVCVVAQWARAEYEYAAQQDAPDKDWHAHPVRDIDIRDQPDNSRHDVVSCCVQAVVDDAPDQPGGWDWDDDDPDTDTHHHHRYYYPNNRDDDDPVVVVVSRVVSSVVRCVSCVVRHVCVVPVD

Nearest PDB structures (foldseek):
  2oxv-assembly1_A-2  TM=1.002E+00  e=5.526E-39  Escherichia coli
  1ckq-assembly1_A  TM=9.988E-01  e=6.683E-39  Escherichia coli
  1qri-assembly1_A-2  TM=9.996E-01  e=6.134E-38  Escherichia coli
  1qrh-assembly1_A-2  TM=9.995E-01  e=1.876E-36  Escherichia coli
  1qc9-assembly1_A  TM=9.545E-01  e=8.356E-32  Escherichia coli